Protein AF-A0A496L4L7-F1 (afdb_monomer)

Foldseek 3Di:
DVVVCVVVVVVDQEAEAFDDDDDPVVLVVQQDPVVLVCQLPPPHQYEYQYAAPPDDHSNCVSGPHYDPHPVVSVVVVVVVVVVVVVVVVVVVVVVVVVVVVVVVVVVVVVVVVVVVVVVVVVVVVVVVVVVVVVVVVVVVVVVVVVVVVVVVVVVVVVVVCVVVVVVVVVVVVVVVVVVVVVCVCPPPLVVLVVVDKWKADPNDTDDDPVPDDLQAWIWIQHNVGIDIDHRD

Sequence (232 aa):
AIDNIFANIDKYDVVVIIRGGGATTDISAFDNYNIASHIAQFPLPVICGIGHLRDKTILDIVSNISVKTPTAAAEFIIDCLIRQETRIDNIADSVKNSISMILEKEKGAIGDMIRKLSYIRQEYTVNERINIAKQHQRLMESVWKILNKADISLSYIAEKINTEAHGKIEKHRNQIYLIEKTVALLSPESVLKRGYTIVKQDNKFIKSVAAIDKNKSFTIVFGDGDIEVNSD

Structure (mmCIF, N/CA/C/O backbone):
data_AF-A0A496L4L7-F1
#
_entry.id   AF-A0A496L4L7-F1
#
loop_
_atom_site.group_PDB
_atom_site.id
_atom_site.type_symbol
_atom_site.label_atom_id
_atom_site.label_alt_id
_atom_site.label_comp_id
_atom_site.label_asym_id
_atom_site.label_entity_id
_atom_site.label_seq_id
_atom_site.pdbx_PDB_ins_code
_atom_site.Cartn_x
_atom_site.Cartn_y
_atom_site.Cartn_z
_atom_site.occupancy
_atom_site.B_iso_or_equiv
_atom_site.auth_seq_id
_atom_site.auth_comp_id
_atom_site.auth_asym_id
_atom_site.auth_atom_id
_atom_site.pdbx_PDB_model_num
ATOM 1 N N . ALA A 1 1 ? 30.296 -1.578 -58.402 1.00 77.94 1 ALA A N 1
ATOM 2 C CA . ALA A 1 1 ? 30.419 -1.870 -56.952 1.00 77.94 1 ALA A CA 1
ATOM 3 C C . ALA A 1 1 ? 29.303 -1.188 -56.168 1.00 77.94 1 ALA A C 1
ATOM 5 O O . ALA A 1 1 ? 28.519 -1.893 -55.550 1.00 77.94 1 ALA A O 1
ATOM 6 N N . ILE A 1 2 ? 29.173 0.141 -56.256 1.00 82.06 2 ILE A N 1
ATOM 7 C CA . ILE A 1 2 ? 28.066 0.896 -55.640 1.00 82.06 2 ILE A CA 1
ATOM 8 C C . ILE A 1 2 ? 26.692 0.418 -56.145 1.00 82.06 2 ILE A C 1
ATOM 10 O O . ILE A 1 2 ? 25.798 0.214 -55.333 1.00 82.06 2 ILE A O 1
ATOM 14 N N . ASP A 1 3 ? 26.553 0.099 -57.436 1.00 86.50 3 ASP A N 1
ATOM 15 C CA . ASP A 1 3 ? 25.293 -0.438 -57.986 1.00 86.50 3 ASP A CA 1
ATOM 16 C C . ASP A 1 3 ? 24.866 -1.769 -57.341 1.00 86.50 3 ASP A C 1
ATOM 18 O O . ASP A 1 3 ? 23.679 -2.029 -57.162 1.00 86.50 3 ASP A O 1
ATOM 22 N N . ASN A 1 4 ? 25.827 -2.601 -56.920 1.00 89.19 4 ASN A N 1
ATOM 23 C CA . ASN A 1 4 ? 25.530 -3.863 -56.233 1.00 89.19 4 ASN A CA 1
ATOM 24 C C . ASN A 1 4 ? 25.046 -3.629 -54.797 1.00 89.19 4 ASN A C 1
ATOM 26 O O . ASN A 1 4 ? 24.197 -4.380 -54.315 1.00 89.19 4 ASN A O 1
ATOM 30 N N . ILE A 1 5 ? 25.591 -2.605 -54.128 1.00 90.19 5 ILE A N 1
ATOM 31 C CA . ILE A 1 5 ? 25.132 -2.163 -52.805 1.00 90.19 5 ILE A CA 1
ATOM 32 C C . ILE A 1 5 ? 23.715 -1.606 -52.935 1.00 90.19 5 ILE A C 1
ATOM 34 O O . ILE A 1 5 ? 22.843 -1.991 -52.167 1.00 90.19 5 ILE A O 1
ATOM 38 N N . PHE A 1 6 ? 23.463 -0.779 -53.954 1.00 89.69 6 PHE A N 1
ATOM 39 C CA . PHE A 1 6 ? 22.136 -0.234 -54.232 1.00 89.69 6 PHE A CA 1
ATOM 40 C C . PHE A 1 6 ? 21.098 -1.337 -54.476 1.00 89.69 6 PHE A C 1
ATOM 42 O O . PHE A 1 6 ? 20.013 -1.307 -53.904 1.00 89.69 6 PHE A O 1
ATOM 49 N N . ALA A 1 7 ? 21.453 -2.364 -55.253 1.00 92.31 7 ALA A N 1
ATOM 50 C CA . ALA A 1 7 ? 20.588 -3.517 -55.499 1.00 92.31 7 ALA A CA 1
ATOM 51 C C . ALA A 1 7 ? 20.313 -4.377 -54.245 1.00 92.31 7 ALA A C 1
ATOM 53 O O . ALA A 1 7 ? 19.402 -5.199 -54.259 1.00 92.31 7 ALA A O 1
ATOM 54 N N . ASN A 1 8 ? 21.099 -4.223 -53.174 1.00 93.31 8 ASN A N 1
ATOM 55 C CA . ASN A 1 8 ? 20.981 -4.981 -51.926 1.00 93.31 8 ASN A CA 1
ATOM 56 C C . ASN A 1 8 ? 20.926 -4.049 -50.707 1.00 93.31 8 ASN A C 1
ATOM 58 O O . ASN A 1 8 ? 21.551 -4.337 -49.686 1.00 93.31 8 ASN A O 1
ATOM 62 N N . ILE A 1 9 ? 20.214 -2.929 -50.823 1.00 92.06 9 ILE A N 1
ATOM 63 C CA . ILE A 1 9 ? 20.270 -1.851 -49.834 1.00 92.06 9 ILE A CA 1
ATOM 64 C C . ILE A 1 9 ? 19.949 -2.309 -48.405 1.00 92.06 9 ILE A C 1
ATOM 66 O O . ILE A 1 9 ? 20.651 -1.926 -47.479 1.00 92.06 9 ILE A O 1
ATOM 70 N N . ASP A 1 10 ? 18.985 -3.217 -48.236 1.00 93.81 10 ASP A N 1
ATOM 71 C CA . ASP A 1 10 ? 18.538 -3.706 -46.924 1.00 93.81 10 ASP A CA 1
ATOM 72 C C . ASP A 1 10 ? 19.603 -4.515 -46.159 1.00 93.81 10 ASP A C 1
ATOM 74 O O . ASP A 1 10 ? 19.401 -4.879 -45.003 1.00 93.81 10 ASP A O 1
ATOM 78 N N . LYS A 1 11 ? 20.733 -4.843 -46.800 1.00 95.38 11 LYS A N 1
ATOM 79 C CA . LYS A 1 11 ? 21.851 -5.571 -46.177 1.00 95.38 11 LYS A CA 1
ATOM 80 C C . LYS A 1 11 ? 22.936 -4.652 -45.616 1.00 95.38 11 LYS A C 1
ATOM 82 O O . LYS A 1 11 ? 23.899 -5.164 -45.046 1.00 95.38 11 LYS A O 1
ATOM 87 N N . TYR A 1 12 ? 22.833 -3.342 -45.826 1.00 93.94 12 TYR A N 1
ATOM 88 C CA . TYR A 1 12 ? 23.886 -2.390 -45.492 1.00 93.94 12 TYR A CA 1
ATOM 89 C C . TYR A 1 12 ? 23.311 -1.160 -44.790 1.00 93.94 12 TYR A C 1
ATOM 91 O O . TYR A 1 12 ? 22.335 -0.581 -45.249 1.00 93.94 12 TYR A O 1
ATOM 99 N N . ASP A 1 13 ? 23.977 -0.710 -43.728 1.00 91.94 13 ASP A N 1
ATOM 100 C CA . ASP A 1 13 ? 23.572 0.492 -42.986 1.00 91.94 13 ASP A CA 1
ATOM 101 C C . ASP A 1 13 ? 24.316 1.756 -43.443 1.00 91.94 13 ASP A C 1
ATOM 103 O O . ASP A 1 13 ? 23.845 2.878 -43.265 1.00 91.94 13 ASP A O 1
ATOM 107 N N . VAL A 1 14 ? 25.512 1.588 -44.014 1.00 93.69 14 VAL A N 1
ATOM 108 C CA . VAL A 1 14 ? 26.420 2.679 -44.384 1.00 93.69 14 VAL A CA 1
ATOM 109 C C . VAL A 1 14 ? 27.357 2.230 -45.501 1.00 93.69 14 VAL A C 1
ATOM 111 O O . VAL A 1 14 ? 27.768 1.069 -45.559 1.00 93.69 14 VAL A O 1
ATOM 114 N N . VAL A 1 15 ? 27.732 3.154 -46.384 1.00 94.25 15 VAL A N 1
ATOM 115 C CA . VAL A 1 15 ? 28.757 2.927 -47.410 1.00 94.25 15 VAL A CA 1
ATOM 116 C C . VAL A 1 15 ? 30.010 3.695 -47.033 1.00 94.25 15 VAL A C 1
ATOM 118 O O . VAL A 1 15 ? 29.948 4.893 -46.781 1.00 94.25 15 VAL A O 1
ATOM 121 N N . VAL A 1 16 ? 31.164 3.029 -47.026 1.00 93.25 16 VAL A N 1
ATOM 122 C CA . VAL A 1 16 ? 32.446 3.683 -46.743 1.00 93.25 16 VAL A CA 1
ATOM 123 C C . VAL A 1 16 ? 33.319 3.636 -47.988 1.00 93.25 16 VAL A C 1
ATOM 125 O O . VAL A 1 16 ? 33.640 2.562 -48.495 1.00 93.25 16 VAL A O 1
ATOM 128 N N . ILE A 1 17 ? 33.711 4.806 -48.480 1.00 90.19 17 ILE A N 1
ATOM 129 C CA . ILE A 1 17 ? 34.639 4.949 -49.596 1.00 90.19 17 ILE A CA 1
ATOM 130 C C . ILE A 1 17 ? 35.969 5.383 -49.009 1.00 90.19 17 ILE A C 1
ATOM 132 O O . ILE A 1 17 ? 36.098 6.478 -48.470 1.00 90.19 17 ILE A O 1
ATOM 136 N N . ILE A 1 18 ? 36.957 4.504 -49.087 1.00 89.38 18 ILE A N 1
ATOM 137 C CA . ILE A 1 18 ? 38.279 4.731 -48.512 1.00 89.38 18 ILE A CA 1
ATOM 138 C C . ILE A 1 18 ? 39.350 4.589 -49.572 1.00 89.38 18 ILE A C 1
ATOM 140 O O . ILE A 1 18 ? 39.203 3.853 -50.549 1.00 89.38 18 ILE A O 1
ATOM 144 N N . ARG A 1 19 ? 40.466 5.264 -49.327 1.00 83.81 19 ARG A N 1
ATOM 145 C CA . ARG A 1 19 ? 41.665 5.144 -50.139 1.00 83.81 19 ARG A CA 1
ATOM 146 C C . ARG A 1 19 ? 42.881 5.003 -49.229 1.00 83.81 19 ARG A C 1
ATOM 148 O O . ARG A 1 19 ? 43.015 5.732 -48.252 1.00 83.81 19 ARG A O 1
ATOM 155 N N . GLY A 1 20 ? 43.756 4.048 -49.539 1.00 73.38 20 GLY A N 1
ATOM 156 C CA . GLY A 1 20 ? 45.052 3.908 -48.867 1.00 73.38 20 GLY A CA 1
ATOM 157 C C . GLY A 1 20 ? 46.049 5.005 -49.267 1.00 73.38 20 GLY A C 1
ATOM 158 O O . GLY A 1 20 ? 45.735 5.898 -50.053 1.00 73.38 20 GLY A O 1
ATOM 159 N N . GLY A 1 21 ? 47.281 4.929 -48.754 1.00 67.69 21 GLY A N 1
ATOM 160 C CA . GLY A 1 21 ? 48.367 5.823 -49.171 1.00 67.69 21 GLY A CA 1
ATOM 161 C C . GLY A 1 21 ? 48.831 5.504 -50.596 1.00 67.69 21 GLY A C 1
ATOM 162 O O . GLY A 1 21 ? 49.610 4.577 -50.787 1.00 67.69 21 GLY A O 1
ATOM 163 N N . GLY A 1 22 ? 48.334 6.248 -51.586 1.00 65.88 22 GLY A N 1
ATOM 164 C CA . GLY A 1 22 ? 48.693 6.119 -53.005 1.00 65.88 22 GLY A CA 1
ATOM 165 C C . GLY A 1 22 ? 49.130 7.451 -53.627 1.00 65.88 22 GLY A C 1
ATOM 166 O O . GLY A 1 22 ? 49.039 8.507 -52.998 1.00 65.88 22 GLY A O 1
ATOM 167 N N . ALA A 1 23 ? 49.576 7.422 -54.885 1.00 63.12 23 ALA A N 1
ATOM 168 C CA . ALA A 1 23 ? 50.049 8.601 -55.618 1.00 63.12 23 ALA A CA 1
ATOM 169 C C . ALA A 1 23 ? 48.923 9.623 -55.854 1.00 63.12 23 ALA A C 1
ATOM 171 O O . ALA A 1 23 ? 47.778 9.245 -56.064 1.00 63.12 23 ALA A O 1
ATOM 172 N N . THR A 1 24 ? 49.198 10.929 -55.863 1.00 61.84 24 THR A N 1
ATOM 173 C CA . THR A 1 24 ? 48.172 11.980 -56.077 1.00 61.84 24 THR A CA 1
ATOM 174 C C . THR A 1 24 ? 47.320 11.778 -57.341 1.00 61.84 24 THR A C 1
ATOM 176 O O . THR A 1 24 ? 46.182 12.233 -57.392 1.00 61.84 24 THR A O 1
ATOM 179 N N . THR A 1 25 ? 47.812 11.019 -58.323 1.00 60.91 25 THR A N 1
ATOM 180 C CA . THR A 1 25 ? 47.081 10.606 -59.528 1.00 60.91 25 THR A CA 1
ATOM 181 C C . THR A 1 25 ? 45.796 9.828 -59.246 1.00 60.91 25 THR A C 1
ATOM 183 O O . THR A 1 25 ? 44.830 10.000 -59.989 1.00 60.91 25 THR A O 1
ATOM 186 N N . ASP A 1 26 ? 45.719 9.043 -58.165 1.00 66.94 26 ASP A N 1
ATOM 187 C CA . ASP A 1 26 ? 44.507 8.260 -57.871 1.00 66.94 26 ASP A CA 1
ATOM 188 C C . ASP A 1 26 ? 43.386 9.115 -57.255 1.00 66.94 26 ASP A C 1
ATOM 190 O O . ASP A 1 26 ? 42.263 8.641 -57.125 1.00 66.94 26 ASP A O 1
ATOM 194 N N . ILE A 1 27 ? 43.664 10.374 -56.886 1.00 71.31 27 ILE A N 1
ATOM 195 C CA . ILE A 1 27 ? 42.656 11.320 -56.372 1.00 71.31 27 ILE A CA 1
ATOM 196 C C . ILE A 1 27 ? 41.709 11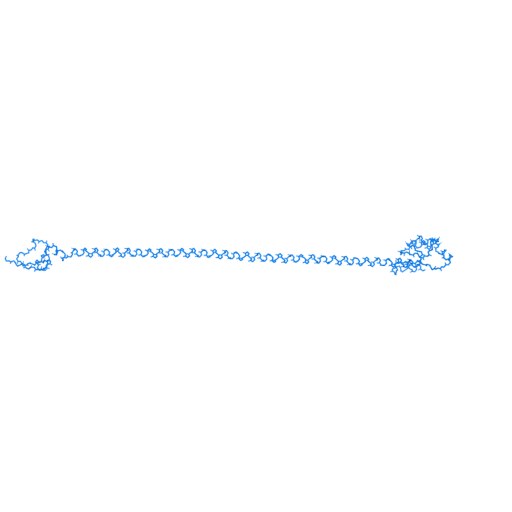.758 -57.495 1.00 71.31 27 ILE A C 1
ATOM 198 O O . ILE A 1 27 ? 40.507 11.874 -57.279 1.00 71.31 27 ILE A O 1
ATOM 202 N N . SER A 1 28 ? 42.232 11.909 -58.717 1.00 73.12 28 SER A N 1
ATOM 203 C CA . SER A 1 28 ? 41.463 12.361 -59.887 1.00 73.12 28 SER A CA 1
ATOM 204 C C . SER A 1 28 ? 40.286 11.444 -60.247 1.00 73.12 28 SER A C 1
ATOM 206 O O . SER A 1 28 ? 39.271 11.911 -60.758 1.00 73.12 28 SER A O 1
ATOM 208 N N . ALA A 1 29 ? 40.376 10.149 -59.921 1.00 75.81 29 ALA A N 1
ATOM 209 C CA . ALA A 1 29 ? 39.290 9.191 -60.120 1.00 75.81 29 ALA A CA 1
ATOM 210 C C . ALA A 1 29 ? 38.055 9.495 -59.248 1.00 75.81 29 ALA A C 1
ATOM 212 O O . ALA A 1 29 ? 36.952 9.048 -59.567 1.00 75.81 29 ALA A O 1
ATOM 213 N N . PHE A 1 30 ? 38.233 10.267 -58.172 1.00 79.94 30 PHE A N 1
ATOM 214 C CA . PHE A 1 30 ? 37.178 10.667 -57.246 1.00 79.94 30 PHE A CA 1
ATOM 215 C C . PHE A 1 30 ? 36.583 12.055 -57.561 1.00 79.94 30 PHE A C 1
ATOM 217 O O . PHE A 1 30 ? 35.571 12.428 -56.972 1.00 79.94 30 PHE A O 1
ATOM 224 N N . ASP A 1 31 ? 37.129 12.776 -58.548 1.00 83.50 31 ASP A N 1
ATOM 225 C CA . ASP A 1 31 ? 36.607 14.053 -59.066 1.00 83.50 31 ASP A CA 1
ATOM 226 C C . ASP A 1 31 ? 35.798 13.853 -60.358 1.00 83.50 31 ASP A C 1
ATOM 228 O O . ASP A 1 31 ? 36.042 14.467 -61.398 1.00 83.50 31 ASP A O 1
ATOM 232 N N . ASN A 1 32 ? 34.803 12.964 -60.306 1.00 86.50 32 ASN A N 1
ATOM 233 C CA . ASN A 1 32 ? 33.918 12.681 -61.434 1.00 86.50 32 ASN A CA 1
ATOM 234 C C . ASN A 1 32 ? 32.472 13.082 -61.118 1.00 86.50 32 ASN A C 1
ATOM 236 O O . ASN A 1 32 ? 31.888 12.605 -60.144 1.00 86.50 32 ASN A O 1
ATOM 240 N N . TYR A 1 33 ? 31.872 13.898 -61.991 1.00 88.50 33 TYR A N 1
ATOM 241 C CA . TYR A 1 33 ? 30.488 14.360 -61.851 1.00 88.50 33 TYR A CA 1
ATOM 242 C C . TYR A 1 33 ? 29.484 13.214 -61.694 1.00 88.50 33 TYR A C 1
ATOM 244 O O . TYR A 1 33 ? 28.614 13.278 -60.830 1.00 88.50 33 TYR A O 1
ATOM 252 N N . ASN A 1 34 ? 29.606 12.152 -62.494 1.00 88.38 34 ASN A N 1
ATOM 253 C CA . ASN A 1 34 ? 28.655 11.046 -62.453 1.00 88.38 34 ASN A CA 1
ATOM 254 C C . ASN A 1 34 ? 28.727 10.332 -61.104 1.00 88.38 34 ASN A C 1
ATOM 256 O O . ASN A 1 34 ? 27.695 10.116 -60.479 1.00 88.38 34 ASN A O 1
ATOM 260 N N . ILE A 1 35 ? 29.933 10.026 -60.620 1.00 87.12 35 ILE A N 1
ATOM 261 C CA . ILE A 1 35 ? 30.131 9.349 -59.331 1.00 87.12 35 ILE A CA 1
ATOM 262 C C . ILE A 1 35 ? 29.620 10.230 -58.181 1.00 87.12 35 ILE A C 1
ATOM 264 O O . ILE A 1 35 ? 28.891 9.750 -57.315 1.00 87.12 35 ILE A O 1
ATOM 268 N N . ALA A 1 36 ? 29.925 11.529 -58.211 1.00 89.50 36 ALA A N 1
ATOM 269 C CA . ALA A 1 36 ? 29.446 12.481 -57.215 1.00 89.50 36 ALA A CA 1
ATOM 270 C C . ALA A 1 36 ? 27.916 12.628 -57.217 1.00 89.50 36 ALA A C 1
ATOM 272 O O . ALA A 1 36 ? 27.301 12.616 -56.156 1.00 89.50 36 ALA A O 1
ATOM 273 N N . SER A 1 37 ? 27.291 12.715 -58.395 1.00 91.12 37 SER A N 1
ATOM 274 C CA . SER A 1 37 ? 25.832 12.806 -58.535 1.00 91.12 37 SER A CA 1
ATOM 275 C C . SER A 1 37 ? 25.127 11.563 -57.981 1.00 91.12 37 SER A C 1
ATOM 277 O O . SER A 1 37 ? 24.127 11.690 -57.275 1.00 91.12 37 SER A O 1
ATOM 279 N N . HIS A 1 38 ? 25.685 10.372 -58.231 1.00 89.38 38 HIS A N 1
ATOM 280 C CA . HIS A 1 38 ? 25.153 9.118 -57.691 1.00 89.38 38 HIS A CA 1
ATOM 281 C C . HIS A 1 38 ? 25.308 9.036 -56.170 1.00 89.38 38 HIS A C 1
ATOM 283 O O . HIS A 1 38 ? 24.389 8.588 -55.493 1.00 89.38 38 HIS A O 1
ATOM 289 N N . ILE A 1 39 ? 26.441 9.485 -55.622 1.00 91.50 39 ILE A N 1
ATOM 290 C CA . ILE A 1 39 ? 26.688 9.465 -54.173 1.00 91.50 39 ILE A CA 1
ATOM 291 C C . ILE A 1 39 ? 25.842 10.500 -53.431 1.00 91.50 39 ILE A C 1
ATOM 293 O O . ILE A 1 39 ? 25.296 10.183 -52.380 1.00 91.50 39 ILE A O 1
ATOM 297 N N . ALA A 1 40 ? 25.654 11.690 -54.002 1.00 91.12 40 ALA A N 1
ATOM 298 C CA . ALA A 1 40 ? 24.797 12.729 -53.431 1.00 91.12 40 ALA A CA 1
ATOM 299 C C . ALA A 1 40 ? 23.328 12.288 -53.293 1.00 91.12 40 ALA A C 1
ATOM 301 O O . ALA A 1 40 ? 22.612 12.773 -52.422 1.00 91.12 40 ALA A O 1
ATOM 302 N N . GLN A 1 41 ? 22.874 11.391 -54.172 1.00 91.62 41 GLN A N 1
ATOM 303 C CA . GLN A 1 41 ? 21.511 10.851 -54.185 1.00 91.62 41 GLN A CA 1
ATOM 304 C C . GLN A 1 41 ? 21.433 9.450 -53.570 1.00 91.62 41 GLN A C 1
ATOM 306 O O . GLN A 1 41 ? 20.386 8.803 -53.639 1.00 91.62 41 GLN A O 1
ATOM 311 N N . PHE A 1 42 ? 22.534 8.952 -53.000 1.00 92.94 42 PHE A N 1
ATOM 312 C CA . PHE A 1 42 ? 22.570 7.595 -52.494 1.00 92.94 42 PHE A CA 1
ATOM 313 C C . PHE A 1 42 ? 21.703 7.481 -51.228 1.00 92.94 42 PHE A C 1
ATOM 315 O O . PHE A 1 42 ? 21.811 8.315 -50.331 1.00 92.94 42 PHE A O 1
ATOM 322 N N . PRO A 1 43 ? 20.834 6.463 -51.133 1.00 92.94 43 PRO A N 1
ATOM 323 C CA . PRO A 1 43 ? 19.881 6.336 -50.027 1.00 92.94 43 PRO A CA 1
ATOM 324 C C . PRO A 1 43 ? 20.521 5.951 -48.683 1.00 92.94 43 PRO A C 1
ATOM 326 O O . PRO A 1 43 ? 19.922 6.191 -47.637 1.00 92.94 43 PRO A O 1
ATOM 329 N N . LEU A 1 44 ? 21.721 5.361 -48.699 1.00 94.00 44 LEU A N 1
ATOM 330 C CA . LEU A 1 44 ? 22.495 5.072 -47.489 1.00 94.00 44 LEU A CA 1
ATOM 331 C C . LEU A 1 44 ? 23.511 6.184 -47.215 1.00 94.00 44 LEU A C 1
ATOM 333 O O . LEU A 1 44 ? 24.076 6.725 -48.168 1.00 94.00 44 LEU A O 1
ATOM 337 N N . PRO A 1 45 ? 23.817 6.477 -45.937 1.00 93.81 45 PRO A N 1
ATOM 338 C CA . PRO A 1 45 ? 24.857 7.433 -45.603 1.00 93.81 45 PRO A CA 1
ATOM 339 C C . PRO A 1 45 ? 26.202 6.986 -46.183 1.00 93.81 45 PRO A C 1
ATOM 341 O O . PRO A 1 45 ? 26.629 5.845 -45.990 1.00 93.81 45 PRO A O 1
ATOM 344 N N . VAL A 1 46 ? 26.880 7.896 -46.884 1.00 94.19 46 VAL A N 1
ATOM 345 C CA . VAL A 1 46 ? 28.205 7.640 -47.462 1.00 94.19 46 VAL A CA 1
ATOM 346 C C . VAL A 1 46 ? 29.280 8.352 -46.643 1.00 94.19 46 VAL A C 1
ATOM 348 O O . VAL A 1 46 ? 29.225 9.570 -46.466 1.00 94.19 46 VAL A O 1
ATOM 351 N N . ILE A 1 47 ? 30.270 7.599 -46.161 1.00 93.94 47 ILE A N 1
ATOM 352 C CA . ILE A 1 47 ? 31.440 8.103 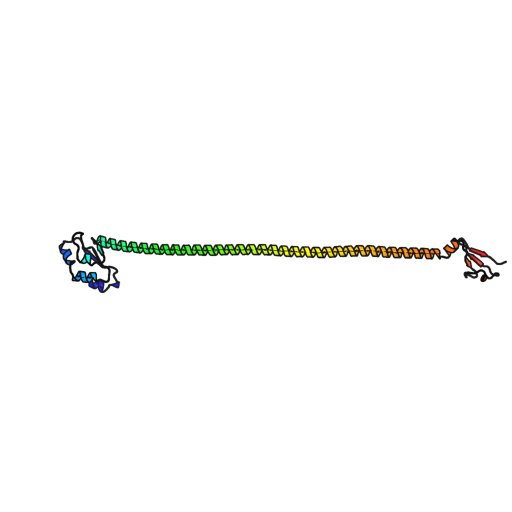-45.435 1.00 93.94 47 ILE A CA 1
ATOM 353 C C . ILE A 1 47 ? 32.657 8.056 -46.358 1.00 93.94 47 ILE A C 1
ATOM 355 O O . ILE A 1 47 ? 33.036 6.992 -46.845 1.00 93.94 47 ILE A O 1
ATOM 359 N N . CYS A 1 48 ? 33.291 9.201 -46.582 1.00 91.56 48 CYS A N 1
ATOM 360 C CA . CYS A 1 48 ? 34.482 9.332 -47.408 1.00 91.56 48 CYS A CA 1
ATOM 361 C C . CYS A 1 48 ? 35.734 9.458 -46.529 1.00 91.56 48 CYS A C 1
ATOM 363 O O . CYS A 1 48 ? 35.855 10.395 -45.748 1.00 91.56 48 CYS A O 1
ATOM 365 N N . GLY A 1 49 ? 36.667 8.516 -46.660 1.00 88.75 49 GLY A N 1
ATOM 366 C CA . GLY A 1 49 ? 37.972 8.489 -45.994 1.00 88.75 49 GLY A CA 1
ATOM 367 C C . GLY A 1 49 ? 39.126 8.508 -46.997 1.00 88.75 49 GLY A C 1
ATOM 368 O O . GLY A 1 49 ? 40.025 7.671 -46.906 1.00 88.75 49 GLY A O 1
ATOM 369 N N . ILE A 1 50 ? 39.046 9.379 -48.009 1.00 82.88 50 ILE A N 1
ATOM 370 C CA . ILE A 1 50 ? 39.948 9.402 -49.177 1.00 82.88 50 ILE A CA 1
ATOM 371 C C . ILE A 1 50 ? 40.996 10.526 -49.088 1.00 82.88 50 ILE A C 1
ATOM 373 O O . ILE A 1 50 ? 42.132 10.341 -49.531 1.00 82.88 50 ILE A O 1
ATOM 377 N N . GLY A 1 51 ? 40.614 11.697 -48.567 1.00 67.56 51 GLY A N 1
ATOM 378 C CA . GLY A 1 51 ? 41.344 12.952 -48.772 1.00 67.56 51 GLY A CA 1
ATOM 379 C C . GLY A 1 51 ? 42.436 13.275 -47.746 1.00 67.56 51 GLY A C 1
ATOM 380 O O . GLY A 1 51 ? 42.328 12.982 -46.560 1.00 67.56 51 GLY A O 1
ATOM 381 N N . HIS A 1 52 ? 43.484 13.975 -48.186 1.00 67.75 52 HIS A N 1
ATOM 382 C CA . HIS A 1 52 ? 44.417 14.692 -47.307 1.00 67.75 52 HIS A CA 1
ATOM 383 C C . HIS A 1 52 ? 43.998 16.163 -47.192 1.00 67.75 52 HIS A C 1
ATOM 385 O O . HIS A 1 52 ? 43.387 16.712 -48.099 1.00 67.75 52 HIS A O 1
ATOM 391 N N . LEU A 1 53 ? 44.365 16.835 -46.093 1.00 57.53 53 LEU A N 1
ATOM 392 C CA . LEU A 1 53 ? 43.971 18.221 -45.755 1.00 57.53 53 LEU A CA 1
ATOM 393 C C . LEU A 1 53 ? 44.134 19.272 -46.875 1.00 57.53 53 LEU A C 1
ATOM 395 O O . LEU A 1 53 ? 43.549 20.347 -46.760 1.00 57.53 53 LEU A O 1
ATOM 399 N N . ARG A 1 54 ? 44.952 19.000 -47.898 1.00 62.69 54 ARG A N 1
ATOM 400 C CA . ARG A 1 54 ? 45.269 19.926 -48.993 1.00 62.69 54 ARG A CA 1
ATOM 401 C C . ARG A 1 54 ? 44.486 19.663 -50.287 1.00 62.69 54 ARG A C 1
ATOM 403 O O . ARG A 1 54 ? 44.290 20.614 -51.031 1.00 62.69 54 ARG A O 1
ATOM 410 N N . ASP A 1 55 ? 43.966 18.451 -50.489 1.00 69.25 55 ASP A N 1
ATOM 411 C CA . ASP A 1 55 ? 43.337 18.018 -51.745 1.00 69.25 55 ASP A CA 1
ATOM 412 C C . ASP A 1 55 ? 41.910 17.514 -51.461 1.00 69.25 55 ASP A C 1
ATOM 414 O O . ASP A 1 55 ? 41.683 16.317 -51.280 1.00 69.25 55 ASP A O 1
ATOM 418 N N . LYS A 1 56 ? 40.947 18.442 -51.345 1.00 75.81 56 LYS A N 1
ATOM 419 C CA . LYS A 1 56 ? 39.520 18.097 -51.214 1.00 75.81 56 LYS A CA 1
ATOM 420 C C . LYS A 1 56 ? 38.958 17.680 -52.569 1.00 75.81 56 LYS A C 1
ATOM 422 O O . LYS A 1 56 ? 39.049 18.455 -53.517 1.00 75.81 56 LYS A O 1
ATOM 427 N N . THR A 1 57 ? 38.312 16.520 -52.614 1.00 84.94 57 THR A N 1
ATOM 428 C CA . THR A 1 57 ? 37.616 16.032 -53.813 1.00 84.94 57 THR A CA 1
ATOM 429 C C . THR A 1 57 ? 36.145 16.429 -53.817 1.00 84.94 57 THR A C 1
ATOM 431 O O . THR A 1 57 ? 35.566 16.750 -52.776 1.00 84.94 57 THR A O 1
ATOM 434 N N . ILE A 1 58 ? 35.498 16.350 -54.980 1.00 87.19 58 ILE A N 1
ATOM 435 C CA . ILE A 1 58 ? 34.042 16.496 -55.103 1.00 87.19 58 ILE A CA 1
ATOM 436 C C . ILE A 1 58 ? 33.339 15.459 -54.212 1.00 87.19 58 ILE A C 1
ATOM 438 O O . ILE A 1 58 ? 32.324 15.776 -53.595 1.00 87.19 58 ILE A O 1
ATOM 442 N N . LEU A 1 59 ? 33.904 14.256 -54.058 1.00 87.31 59 LEU A N 1
ATOM 443 C CA . LEU A 1 59 ? 33.365 13.222 -53.172 1.00 87.31 59 LEU A CA 1
ATOM 444 C C . LEU A 1 59 ? 33.406 13.564 -51.686 1.00 87.31 59 LEU A C 1
ATOM 446 O O . LEU A 1 59 ? 32.458 13.255 -50.962 1.00 87.31 59 LEU A O 1
ATOM 450 N N . ASP A 1 60 ? 34.440 14.264 -51.232 1.00 88.12 60 ASP A N 1
ATOM 451 C CA . ASP A 1 60 ? 34.483 14.786 -49.863 1.00 88.12 60 ASP A CA 1
ATOM 452 C C . ASP A 1 60 ? 33.396 15.838 -49.607 1.00 88.12 60 ASP A C 1
ATOM 454 O O . ASP A 1 60 ? 32.995 16.045 -48.465 1.00 88.12 60 ASP A O 1
ATOM 458 N N . ILE A 1 61 ? 32.921 16.506 -50.662 1.00 88.06 61 ILE A N 1
ATOM 459 C CA . ILE A 1 61 ? 31.889 17.543 -50.575 1.00 88.06 61 ILE A CA 1
ATOM 460 C C . ILE A 1 61 ? 30.486 16.933 -50.604 1.00 88.06 61 ILE A C 1
ATOM 462 O O . ILE A 1 61 ? 29.609 17.407 -49.887 1.00 88.06 61 ILE A O 1
ATOM 466 N N . VAL A 1 62 ? 30.259 15.912 -51.438 1.00 91.38 62 VAL A N 1
ATOM 467 C CA . VAL A 1 62 ? 28.921 15.320 -51.612 1.00 91.38 62 VAL A CA 1
ATOM 468 C C . VAL A 1 62 ? 28.609 14.172 -50.651 1.00 91.38 62 VAL A C 1
ATOM 470 O O . VAL A 1 62 ? 27.450 13.784 -50.536 1.00 91.38 62 VAL A O 1
ATOM 473 N N . SER A 1 63 ? 29.614 13.604 -49.981 1.00 91.38 63 SER A N 1
ATOM 474 C CA . SER A 1 63 ? 29.408 12.549 -48.981 1.00 91.38 63 SER A CA 1
ATOM 475 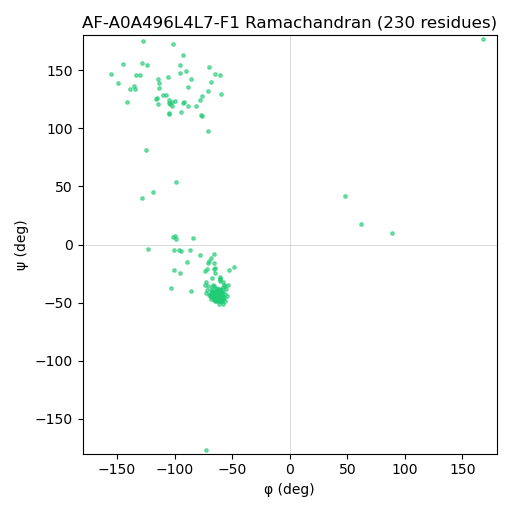C C . SER A 1 63 ? 28.745 13.092 -47.711 1.00 91.38 63 SER A C 1
ATOM 477 O O . SER A 1 63 ? 28.909 14.257 -47.354 1.00 91.38 63 SER A O 1
ATOM 479 N N . ASN A 1 64 ? 28.009 12.237 -46.989 1.00 94.00 64 ASN A N 1
ATOM 480 C CA . ASN A 1 64 ? 27.404 12.622 -45.710 1.00 94.00 64 ASN A CA 1
ATOM 481 C C . ASN A 1 64 ? 28.465 13.031 -44.689 1.00 94.00 64 ASN A C 1
ATOM 483 O O . ASN A 1 64 ? 28.238 13.934 -43.884 1.00 94.00 64 ASN A O 1
ATOM 487 N N . ILE A 1 65 ? 29.591 12.315 -44.683 1.00 92.25 65 ILE A N 1
ATOM 488 C CA . ILE A 1 65 ? 30.676 12.507 -43.726 1.00 92.25 65 ILE A CA 1
ATOM 489 C C . ILE A 1 65 ? 31.997 12.340 -44.462 1.00 92.25 65 ILE A C 1
ATOM 491 O O . ILE A 1 65 ? 32.266 11.279 -45.016 1.00 92.25 65 ILE A O 1
ATOM 495 N N . SER A 1 66 ? 32.846 13.362 -44.411 1.00 91.62 66 SER A N 1
ATOM 496 C CA . SER A 1 66 ? 34.217 13.289 -44.913 1.00 91.62 66 SER A CA 1
ATOM 497 C C . SER A 1 66 ? 35.203 13.326 -43.749 1.00 91.62 66 SER A C 1
ATOM 499 O O . SER A 1 66 ? 35.146 14.195 -42.874 1.00 91.62 66 SER A O 1
ATOM 501 N N . VAL A 1 67 ? 36.112 12.357 -43.741 1.00 90.12 67 VAL A N 1
ATOM 502 C CA . VAL A 1 67 ? 37.202 12.203 -42.781 1.00 90.12 67 VAL A CA 1
ATOM 503 C C . VAL A 1 67 ? 38.525 12.043 -43.523 1.00 90.12 67 VAL A C 1
ATOM 505 O O . VAL A 1 67 ? 38.588 11.621 -44.673 1.00 90.12 67 VAL A O 1
ATOM 508 N N . LYS A 1 68 ? 39.624 12.387 -42.850 1.00 86.50 68 LYS A N 1
ATOM 509 C CA . LYS A 1 68 ? 40.948 12.486 -43.491 1.00 86.50 68 LYS A CA 1
ATOM 510 C C . LYS A 1 68 ? 41.586 11.136 -43.818 1.00 86.50 68 LYS A C 1
ATOM 512 O O . LYS A 1 68 ? 42.525 11.068 -44.600 1.00 86.50 68 LYS A O 1
ATOM 517 N N . THR A 1 69 ? 41.183 10.071 -43.136 1.00 86.62 69 THR A N 1
ATOM 518 C CA . THR A 1 69 ? 41.851 8.774 -43.257 1.00 86.62 69 THR A CA 1
ATOM 519 C C . THR A 1 69 ? 40.848 7.633 -43.161 1.00 86.62 69 THR A C 1
ATOM 521 O O . THR A 1 69 ? 39.814 7.776 -42.502 1.00 86.62 69 THR A O 1
ATOM 524 N N . PRO A 1 70 ? 41.174 6.461 -43.733 1.00 90.12 70 PRO A N 1
ATOM 525 C CA . PRO A 1 70 ? 40.382 5.253 -43.523 1.00 90.12 70 PRO A CA 1
ATOM 526 C C . PRO A 1 70 ? 40.239 4.894 -42.037 1.00 90.12 70 PRO A C 1
ATOM 528 O O . PRO A 1 70 ? 39.176 4.460 -41.604 1.00 90.12 70 PRO A O 1
ATOM 531 N N . THR A 1 71 ? 41.286 5.127 -41.235 1.00 90.50 71 THR A N 1
ATOM 532 C CA . THR A 1 71 ? 41.250 4.904 -39.782 1.00 90.50 71 THR A CA 1
ATOM 533 C C . THR A 1 71 ? 40.266 5.830 -39.077 1.00 90.50 71 THR A C 1
ATOM 535 O O . THR A 1 71 ? 39.517 5.358 -38.231 1.00 90.50 71 THR A O 1
ATOM 538 N N . ALA A 1 72 ? 40.189 7.103 -39.471 1.00 90.81 72 ALA A N 1
ATOM 539 C CA . ALA A 1 72 ? 39.214 8.040 -38.918 1.00 90.81 72 ALA A CA 1
ATOM 540 C C . ALA A 1 72 ? 37.771 7.675 -39.310 1.00 90.81 72 ALA A C 1
ATOM 542 O O . ALA A 1 72 ? 36.845 7.944 -38.553 1.00 90.81 72 ALA A O 1
ATOM 543 N N . ALA A 1 73 ? 37.564 7.036 -40.469 1.00 91.62 73 ALA A N 1
ATOM 544 C CA . ALA A 1 73 ? 36.245 6.531 -40.861 1.00 91.62 73 ALA A CA 1
ATOM 545 C C . ALA A 1 73 ? 35.815 5.362 -39.969 1.00 91.62 73 ALA A C 1
ATOM 547 O O . ALA A 1 73 ? 34.681 5.335 -39.495 1.00 91.62 73 ALA A O 1
ATOM 548 N N . ALA A 1 74 ? 36.732 4.427 -39.703 1.00 93.12 74 ALA A N 1
ATOM 549 C CA . ALA A 1 74 ? 36.492 3.331 -38.770 1.00 93.12 74 ALA A CA 1
ATOM 550 C C . ALA A 1 74 ? 36.234 3.841 -37.342 1.00 93.12 74 ALA A C 1
ATOM 552 O O . ALA A 1 74 ? 35.259 3.427 -36.723 1.00 93.12 74 ALA A O 1
ATOM 553 N N . GLU A 1 75 ? 37.054 4.773 -36.850 1.00 95.06 75 GLU A N 1
ATOM 554 C CA . GLU A 1 75 ? 36.891 5.395 -35.528 1.00 95.06 75 GLU A CA 1
ATOM 555 C C . GLU A 1 75 ? 35.534 6.097 -35.402 1.00 95.06 75 GLU A C 1
ATOM 557 O O . GLU A 1 75 ? 34.807 5.862 -34.443 1.00 95.06 75 GLU A O 1
ATOM 562 N N . PHE A 1 76 ? 35.115 6.847 -36.426 1.00 94.06 76 PHE A N 1
ATOM 563 C CA . PHE A 1 76 ? 33.801 7.488 -36.443 1.00 94.06 76 PHE A CA 1
ATOM 564 C C . PHE A 1 76 ? 32.638 6.485 -36.333 1.00 94.06 76 PHE A C 1
ATOM 566 O O . PHE A 1 76 ? 31.648 6.748 -35.641 1.00 94.06 76 PHE A O 1
ATOM 573 N N . ILE A 1 77 ? 32.734 5.342 -37.020 1.00 94.62 77 ILE A N 1
ATOM 574 C CA . ILE A 1 77 ? 31.713 4.287 -36.955 1.00 94.62 77 ILE A CA 1
ATOM 575 C C . ILE A 1 77 ? 31.700 3.651 -35.561 1.00 94.62 77 ILE A C 1
ATOM 577 O O . ILE A 1 77 ? 30.626 3.483 -34.983 1.00 94.62 77 ILE A O 1
ATOM 581 N N . ILE A 1 78 ? 32.874 3.350 -35.000 1.00 95.81 78 ILE A N 1
ATOM 582 C CA . ILE A 1 78 ? 33.013 2.800 -33.645 1.00 95.81 78 ILE A CA 1
ATOM 583 C C . ILE A 1 78 ? 32.401 3.759 -32.618 1.00 95.81 78 ILE A C 1
ATOM 585 O O . ILE A 1 78 ? 31.572 3.344 -31.811 1.00 95.81 78 ILE A O 1
ATOM 589 N N . ASP A 1 79 ? 32.706 5.053 -32.707 1.00 95.56 79 ASP A N 1
ATOM 590 C CA . ASP A 1 79 ? 32.141 6.079 -31.829 1.00 95.56 79 ASP A CA 1
ATOM 591 C C . ASP A 1 79 ? 30.617 6.168 -31.942 1.00 95.56 79 ASP A C 1
ATOM 593 O O . ASP A 1 79 ? 29.918 6.367 -30.946 1.00 95.56 79 ASP A O 1
ATOM 597 N N . CYS A 1 80 ? 30.070 6.030 -33.154 1.00 93.88 80 CYS A N 1
ATOM 598 C CA . CYS A 1 80 ? 28.624 5.969 -33.346 1.00 93.88 80 CYS A CA 1
ATOM 599 C C . CYS A 1 80 ? 28.008 4.779 -32.609 1.00 93.88 80 CYS A C 1
ATOM 601 O O . CYS A 1 80 ? 27.003 4.964 -31.922 1.00 93.88 80 CYS A O 1
ATOM 603 N N . LEU A 1 81 ? 28.611 3.594 -32.720 1.00 94.50 81 LEU A N 1
ATOM 604 C CA . LEU A 1 81 ? 28.124 2.387 -32.055 1.00 94.50 81 LEU A CA 1
ATOM 605 C C . LEU A 1 81 ? 28.202 2.516 -30.531 1.00 94.50 81 LEU A C 1
ATOM 607 O O . LEU A 1 81 ? 27.192 2.304 -29.866 1.00 94.50 81 LEU A O 1
ATOM 611 N N . ILE A 1 82 ? 29.333 2.980 -29.992 1.00 96.38 82 ILE A N 1
ATOM 612 C CA . ILE A 1 82 ? 29.518 3.189 -28.546 1.00 96.38 82 ILE A CA 1
ATOM 613 C C . ILE A 1 82 ? 28.490 4.186 -28.000 1.00 96.38 82 ILE A C 1
ATOM 615 O O . ILE A 1 82 ? 27.898 3.964 -26.942 1.00 96.38 82 ILE A O 1
ATOM 619 N N . ARG A 1 83 ? 28.222 5.286 -28.722 1.00 95.81 83 ARG A N 1
ATOM 620 C CA . ARG A 1 83 ? 27.189 6.255 -28.318 1.00 95.81 83 ARG A CA 1
ATOM 621 C C . ARG A 1 83 ? 25.796 5.633 -28.272 1.00 95.81 83 ARG A C 1
ATOM 623 O O . ARG A 1 83 ? 25.017 5.985 -27.387 1.00 95.81 83 ARG A O 1
ATOM 630 N N . GLN A 1 84 ? 25.469 4.753 -29.218 1.00 95.31 84 GLN A N 1
ATOM 631 C CA . GLN A 1 84 ? 24.169 4.081 -29.226 1.00 95.31 84 GLN A CA 1
ATOM 632 C C . GLN A 1 84 ? 24.062 3.031 -28.123 1.00 95.31 84 GLN A C 1
ATOM 634 O O . GLN A 1 84 ? 23.048 3.000 -27.434 1.00 95.31 84 GLN A O 1
ATOM 639 N N . GLU A 1 85 ? 25.110 2.243 -27.896 1.00 96.38 85 GLU A N 1
ATOM 640 C CA . GLU A 1 85 ? 25.183 1.282 -26.790 1.00 96.38 85 GLU A CA 1
ATOM 641 C C . GLU A 1 85 ? 24.997 1.987 -25.441 1.00 96.38 85 GLU A C 1
ATOM 643 O O . GLU A 1 85 ? 24.057 1.693 -24.706 1.00 96.38 85 GLU A O 1
ATOM 648 N N . THR A 1 86 ? 25.766 3.052 -25.199 1.00 96.81 86 THR A N 1
ATOM 649 C CA . THR A 1 86 ? 25.648 3.873 -23.984 1.00 96.81 86 THR A CA 1
ATOM 650 C C . THR A 1 86 ? 24.238 4.453 -23.821 1.00 96.81 86 THR A C 1
ATOM 652 O O . THR A 1 86 ? 23.719 4.585 -22.712 1.00 96.81 86 THR A O 1
ATOM 655 N N . ARG A 1 87 ? 23.580 4.837 -24.922 1.00 97.12 87 ARG A N 1
ATOM 656 C CA . ARG A 1 87 ? 22.202 5.341 -24.884 1.00 97.12 87 ARG A CA 1
ATOM 657 C C . ARG A 1 87 ? 21.212 4.245 -24.492 1.00 97.12 87 ARG A C 1
ATOM 659 O O . ARG A 1 87 ? 20.295 4.533 -23.725 1.00 97.12 87 ARG A O 1
ATOM 666 N N . ILE A 1 88 ? 21.381 3.032 -25.013 1.00 97.25 88 ILE A N 1
ATOM 667 C CA . ILE A 1 88 ? 20.550 1.876 -24.662 1.00 97.25 88 ILE A CA 1
ATOM 668 C C . ILE A 1 88 ? 20.709 1.556 -23.173 1.00 97.25 88 ILE A C 1
ATOM 670 O O . ILE A 1 88 ? 19.697 1.452 -22.481 1.00 97.25 88 ILE A O 1
ATOM 674 N N . ASP A 1 89 ? 21.942 1.510 -22.668 1.00 97.44 89 ASP A N 1
ATOM 675 C CA . ASP A 1 89 ? 22.222 1.238 -21.253 1.00 97.44 89 ASP A CA 1
ATOM 676 C C . ASP A 1 89 ? 21.595 2.289 -20.334 1.00 97.44 89 ASP A C 1
ATOM 678 O O . ASP A 1 89 ? 20.877 1.956 -19.392 1.00 97.44 89 ASP A O 1
ATOM 682 N N . ASN A 1 90 ? 21.751 3.574 -20.665 1.00 97.44 90 ASN A N 1
ATOM 683 C CA . ASN A 1 90 ? 21.141 4.661 -19.898 1.00 97.44 90 ASN A CA 1
ATOM 684 C C . ASN A 1 90 ? 19.606 4.569 -19.860 1.00 97.44 90 ASN A C 1
ATOM 686 O O . ASN A 1 90 ? 18.985 4.858 -18.834 1.00 97.44 90 ASN A O 1
ATOM 690 N N . ILE A 1 91 ? 18.974 4.181 -20.973 1.00 97.31 91 ILE A N 1
ATOM 691 C CA . ILE A 1 91 ? 17.521 3.974 -21.021 1.00 97.31 91 ILE A CA 1
ATOM 692 C C . ILE A 1 91 ? 17.137 2.762 -20.165 1.00 97.31 91 ILE A C 1
ATOM 694 O O . ILE A 1 91 ? 16.178 2.850 -19.397 1.00 97.31 91 ILE A O 1
ATOM 698 N N . ALA A 1 92 ? 17.881 1.658 -20.252 1.00 97.31 92 ALA A N 1
ATOM 699 C CA . ALA A 1 92 ? 17.636 0.462 -19.453 1.00 97.31 92 ALA A CA 1
ATOM 700 C C . ALA A 1 92 ? 17.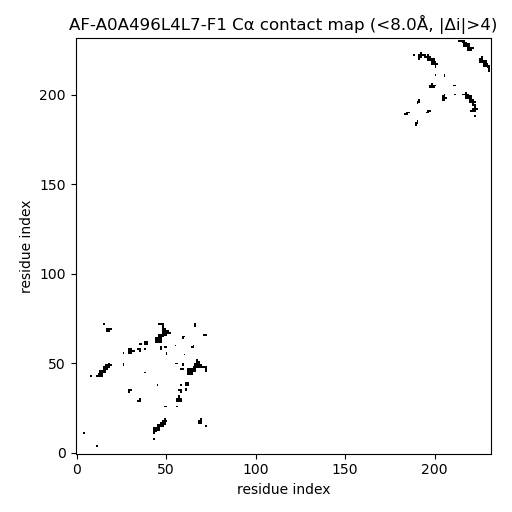737 0.754 -17.946 1.00 97.31 92 ALA A C 1
ATOM 702 O O . ALA A 1 92 ? 16.838 0.390 -17.182 1.00 97.31 92 ALA A O 1
ATOM 703 N N . ASP A 1 93 ? 18.765 1.492 -17.525 1.00 97.62 93 ASP A N 1
ATOM 704 C CA . ASP A 1 93 ? 18.934 1.926 -16.138 1.00 97.62 93 ASP A CA 1
ATOM 705 C C . ASP A 1 93 ? 17.821 2.881 -15.694 1.00 97.62 93 ASP A C 1
ATOM 707 O O . ASP A 1 93 ? 17.279 2.745 -14.595 1.00 97.62 93 ASP A O 1
ATOM 711 N N . SER A 1 94 ? 17.408 3.814 -16.555 1.00 97.56 94 SER A N 1
ATOM 712 C CA . SER A 1 94 ? 16.286 4.716 -16.273 1.00 97.56 94 SER A CA 1
ATOM 713 C C . SER A 1 94 ? 14.975 3.955 -16.047 1.00 97.56 94 SER A C 1
ATOM 715 O O . SER A 1 94 ? 14.250 4.228 -15.082 1.00 97.56 94 SER A O 1
ATOM 717 N N . VAL A 1 95 ? 14.689 2.954 -16.884 1.00 97.62 95 VAL A N 1
ATOM 718 C CA . VAL A 1 95 ? 13.521 2.076 -16.733 1.00 97.62 95 VAL A CA 1
ATOM 719 C C . VAL A 1 95 ? 13.614 1.286 -15.430 1.00 97.62 95 VAL A C 1
ATOM 721 O O . VAL A 1 95 ? 12.659 1.277 -14.651 1.00 97.62 95 VAL A O 1
ATOM 724 N N . LYS A 1 96 ? 14.769 0.678 -15.141 1.00 97.62 96 LYS A N 1
ATOM 725 C CA . LYS A 1 96 ? 15.002 -0.083 -13.906 1.00 97.62 96 LYS A CA 1
ATOM 726 C C . LYS A 1 96 ? 14.782 0.775 -12.657 1.00 97.62 96 LYS A C 1
ATOM 728 O O . LYS A 1 96 ? 14.086 0.350 -11.730 1.00 97.62 96 LYS A O 1
ATOM 733 N N . ASN A 1 97 ? 15.322 1.990 -12.642 1.00 97.31 97 ASN A N 1
ATOM 734 C CA . ASN A 1 97 ? 15.180 2.922 -11.525 1.00 97.31 97 ASN A CA 1
ATOM 735 C C . ASN A 1 97 ? 13.725 3.370 -11.348 1.00 97.31 97 ASN A C 1
ATOM 737 O O . ASN A 1 97 ? 13.223 3.401 -10.225 1.00 97.31 97 ASN A O 1
ATOM 741 N N . SER A 1 98 ? 13.018 3.630 -12.450 1.00 97.31 98 SER A N 1
ATOM 742 C CA . SER A 1 98 ? 11.598 3.997 -12.425 1.00 97.31 98 SER A CA 1
ATOM 743 C C . SER A 1 98 ? 10.726 2.870 -11.866 1.00 97.31 98 SER A C 1
ATOM 745 O O . SER A 1 98 ? 9.886 3.111 -11.000 1.00 97.31 98 SER A O 1
ATOM 747 N N . ILE A 1 99 ? 10.959 1.627 -12.299 1.00 97.06 99 ILE A N 1
ATOM 748 C CA . ILE A 1 99 ? 10.258 0.444 -11.776 1.00 97.06 99 ILE A CA 1
ATOM 749 C C . ILE A 1 99 ? 10.523 0.287 -10.278 1.00 97.06 99 ILE A C 1
ATOM 751 O O . ILE A 1 99 ? 9.590 0.074 -9.506 1.00 97.06 99 ILE A O 1
ATOM 755 N N . SER A 1 100 ? 11.780 0.436 -9.860 1.00 97.44 100 SER A N 1
ATOM 756 C CA . SER A 1 100 ? 12.172 0.293 -8.454 1.00 97.44 100 SER A CA 1
ATOM 757 C C . SER A 1 100 ? 11.475 1.342 -7.586 1.00 97.44 100 SER A C 1
ATOM 759 O O . SER A 1 100 ? 10.872 1.000 -6.574 1.00 97.44 100 SER A O 1
ATOM 761 N N . MET A 1 101 ? 11.434 2.597 -8.044 1.00 97.31 101 MET A N 1
ATOM 762 C CA . MET A 1 101 ? 10.740 3.687 -7.358 1.00 97.31 101 MET A CA 1
ATOM 763 C C . MET A 1 101 ? 9.228 3.444 -7.226 1.00 97.31 101 MET A C 1
ATOM 765 O O . MET A 1 101 ? 8.651 3.709 -6.169 1.00 97.31 101 MET A O 1
ATOM 769 N N . ILE A 1 102 ? 8.578 2.923 -8.274 1.00 97.38 102 ILE A N 1
ATOM 770 C CA . ILE A 1 102 ? 7.152 2.565 -8.230 1.00 97.38 102 ILE A CA 1
ATOM 771 C C . ILE A 1 102 ? 6.920 1.443 -7.212 1.00 97.38 102 ILE A C 1
ATOM 773 O O . ILE A 1 102 ? 6.031 1.558 -6.370 1.00 97.38 102 ILE A O 1
ATOM 777 N N . LEU A 1 103 ? 7.739 0.389 -7.239 1.00 96.94 103 LEU A N 1
ATOM 778 C CA . LEU A 1 103 ? 7.627 -0.730 -6.300 1.00 96.94 103 LEU A CA 1
ATOM 779 C C . LEU A 1 103 ? 7.822 -0.285 -4.846 1.00 96.94 103 LEU A C 1
ATOM 781 O O . LEU A 1 103 ? 7.060 -0.701 -3.973 1.00 96.94 103 LEU A O 1
ATOM 785 N N . GLU A 1 104 ? 8.803 0.580 -4.579 1.00 96.81 104 GLU A N 1
ATOM 786 C CA . GLU A 1 104 ? 9.059 1.137 -3.247 1.00 96.81 104 GLU A CA 1
ATOM 787 C C . GLU A 1 104 ? 7.844 1.921 -2.729 1.00 96.81 104 GLU A C 1
ATOM 789 O O . GLU A 1 104 ? 7.423 1.758 -1.580 1.00 96.81 104 GLU A O 1
ATOM 794 N N . LYS A 1 105 ? 7.242 2.739 -3.602 1.00 96.12 105 LYS A N 1
ATOM 795 C CA . LYS A 1 105 ? 6.059 3.545 -3.289 1.00 96.12 105 LYS A CA 1
ATOM 796 C C . LYS A 1 105 ? 4.846 2.672 -2.970 1.00 96.12 105 LYS A C 1
ATOM 798 O O . LYS A 1 105 ? 4.201 2.891 -1.946 1.00 96.12 105 LYS A O 1
ATOM 803 N N . GLU A 1 106 ? 4.554 1.678 -3.806 1.00 95.00 106 GLU A N 1
ATOM 804 C CA . GLU A 1 106 ? 3.421 0.769 -3.590 1.00 95.00 106 GLU A CA 1
ATOM 805 C C . GLU A 1 106 ? 3.613 -0.080 -2.326 1.00 95.00 106 GLU A C 1
ATOM 807 O O . GLU A 1 106 ? 2.697 -0.226 -1.513 1.00 95.00 106 GLU A O 1
ATOM 812 N N . LYS A 1 107 ? 4.837 -0.564 -2.078 1.00 95.62 107 LYS A N 1
ATOM 813 C CA . LYS A 1 107 ? 5.184 -1.262 -0.833 1.00 95.62 107 LYS A CA 1
ATOM 814 C C . LYS A 1 107 ? 4.974 -0.368 0.394 1.00 95.62 107 LYS A C 1
ATOM 816 O O . LYS A 1 107 ? 4.445 -0.831 1.407 1.00 95.62 107 LYS A O 1
ATOM 821 N N . GLY A 1 108 ? 5.354 0.908 0.301 1.00 95.62 108 GLY A N 1
ATOM 822 C CA . GLY A 1 108 ? 5.105 1.914 1.333 1.00 95.62 108 GLY A CA 1
ATOM 823 C C . GLY A 1 108 ? 3.613 2.109 1.610 1.00 95.62 108 GLY A C 1
ATOM 824 O O . GLY A 1 108 ? 3.192 2.018 2.765 1.00 95.62 108 GLY A O 1
ATOM 825 N N . ALA A 1 109 ? 2.808 2.275 0.556 1.00 95.44 109 ALA A N 1
ATOM 826 C CA . ALA A 1 109 ? 1.360 2.453 0.653 1.00 95.44 109 ALA A CA 1
ATOM 827 C C . ALA A 1 109 ? 0.663 1.251 1.312 1.00 95.44 109 ALA A C 1
ATOM 829 O O . ALA A 1 109 ? -0.170 1.429 2.205 1.00 95.44 109 ALA A O 1
ATOM 830 N N . ILE A 1 110 ? 1.048 0.023 0.944 1.00 95.00 110 ILE A N 1
ATOM 831 C CA . ILE A 1 110 ? 0.554 -1.203 1.592 1.00 95.00 110 ILE A CA 1
ATOM 832 C C . ILE A 1 110 ? 0.936 -1.214 3.078 1.00 95.00 110 ILE A C 1
ATOM 834 O O . ILE A 1 110 ? 0.094 -1.494 3.934 1.00 95.00 110 ILE A O 1
ATOM 838 N N . GLY A 1 111 ? 2.184 -0.863 3.406 1.00 95.44 111 GLY A N 1
ATOM 839 C CA . GLY A 1 111 ? 2.650 -0.765 4.790 1.00 95.44 111 GLY A CA 1
ATOM 840 C C . GLY A 1 111 ? 1.847 0.240 5.624 1.00 95.44 111 GLY A C 1
ATOM 841 O O . GLY A 1 111 ? 1.480 -0.055 6.763 1.00 95.44 111 GLY A O 1
ATOM 842 N N . ASP A 1 112 ? 1.518 1.402 5.055 1.00 94.25 112 ASP A N 1
ATOM 843 C CA . ASP A 1 112 ? 0.646 2.397 5.688 1.00 94.25 112 ASP A CA 1
ATOM 844 C C . ASP A 1 112 ? -0.775 1.875 5.903 1.00 94.25 112 ASP A C 1
ATOM 846 O O . ASP A 1 112 ? -1.376 2.109 6.955 1.00 94.25 112 ASP A O 1
ATOM 850 N N . MET A 1 113 ? -1.318 1.141 4.935 1.00 92.31 113 MET A N 1
ATOM 851 C CA . MET A 1 113 ? -2.661 0.573 5.026 1.00 92.31 113 MET A CA 1
ATOM 852 C C . MET A 1 113 ? -2.748 -0.496 6.125 1.00 92.31 113 MET A C 1
ATOM 854 O O . MET A 1 113 ? -3.690 -0.486 6.919 1.00 92.31 113 MET A O 1
ATOM 858 N N . ILE A 1 114 ? -1.724 -1.348 6.248 1.00 92.31 114 ILE A N 1
ATOM 859 C CA . ILE A 1 114 ? -1.597 -2.329 7.339 1.00 92.31 114 ILE A CA 1
ATOM 860 C C . ILE A 1 114 ? -1.523 -1.628 8.702 1.00 92.31 114 ILE A C 1
ATOM 862 O O . ILE A 1 114 ? -2.189 -2.051 9.654 1.00 92.31 114 ILE A O 1
ATOM 866 N N . ARG A 1 115 ? -0.757 -0.532 8.811 1.00 91.00 115 ARG A N 1
ATOM 867 C CA . ARG A 1 115 ? -0.686 0.273 10.043 1.00 91.00 115 ARG A CA 1
ATOM 868 C C . ARG A 1 115 ? -2.045 0.864 10.411 1.00 91.00 115 ARG A C 1
ATOM 870 O O . ARG A 1 115 ? -2.464 0.733 11.560 1.00 91.00 115 ARG A O 1
ATOM 877 N N . LYS A 1 116 ? -2.757 1.453 9.445 1.00 90.44 116 LYS A N 1
ATOM 878 C CA . LYS A 1 116 ? -4.109 1.999 9.654 1.00 90.44 116 LYS A CA 1
ATOM 879 C C . LYS A 1 116 ? -5.094 0.923 10.109 1.00 90.44 116 LYS A C 1
ATOM 881 O O . LYS A 1 116 ? -5.809 1.136 11.081 1.00 90.44 116 LYS A O 1
ATOM 886 N N . LEU A 1 117 ? -5.099 -0.244 9.466 1.00 89.19 117 LEU A N 1
ATOM 887 C CA . LEU A 1 117 ? -5.949 -1.371 9.868 1.00 89.19 117 LEU A CA 1
ATOM 888 C C . LEU A 1 117 ? -5.649 -1.841 11.295 1.00 89.19 117 LEU A C 1
ATOM 890 O O . LEU A 1 117 ? -6.570 -2.093 12.072 1.00 89.19 117 LEU A O 1
ATOM 894 N N . SER A 1 118 ? -4.369 -1.920 11.658 1.00 87.69 118 SER A N 1
ATOM 895 C CA . SER A 1 118 ? -3.947 -2.309 13.008 1.00 87.69 118 SER A CA 1
ATOM 896 C C . SER A 1 118 ? -4.406 -1.296 14.059 1.00 87.69 118 SER A C 1
ATOM 898 O O . SER A 1 118 ? -4.902 -1.692 15.114 1.00 87.69 118 SER A O 1
ATOM 900 N N . TYR A 1 119 ? -4.303 -0.001 13.742 1.00 85.75 119 TYR A N 1
ATOM 901 C CA . TYR A 1 119 ? -4.785 1.085 14.594 1.00 85.75 119 TYR A CA 1
ATOM 902 C C . TYR A 1 119 ? -6.300 1.006 14.811 1.00 85.75 119 TYR A C 1
ATOM 904 O O . TYR A 1 119 ? -6.750 0.947 15.953 1.00 85.75 119 TYR A O 1
ATOM 912 N N . ILE A 1 120 ? -7.074 0.894 13.724 1.00 80.81 120 ILE A N 1
ATOM 913 C CA . ILE A 1 120 ? -8.534 0.746 13.779 1.00 80.81 120 ILE A CA 1
ATOM 914 C C . ILE A 1 120 ? -8.905 -0.466 14.642 1.00 80.81 120 ILE A C 1
ATOM 916 O O . ILE A 1 120 ? -9.705 -0.351 15.566 1.00 80.81 120 ILE A O 1
ATOM 920 N N . ARG A 1 121 ? -8.278 -1.628 14.421 1.00 77.81 121 ARG A N 1
ATOM 921 C CA . ARG A 1 121 ? -8.551 -2.835 15.218 1.00 77.81 121 ARG A CA 1
ATOM 922 C C . ARG A 1 121 ? -8.351 -2.600 16.717 1.00 77.81 121 ARG A C 1
ATOM 924 O O . ARG A 1 121 ? -9.141 -3.081 17.535 1.00 77.81 121 ARG A O 1
ATOM 931 N N . GLN A 1 122 ? -7.285 -1.894 17.083 1.00 77.56 122 GLN A N 1
ATOM 932 C CA . GLN A 1 122 ? -6.968 -1.617 18.478 1.00 77.56 122 GLN A CA 1
ATOM 933 C C . GLN A 1 122 ? -7.975 -0.649 19.105 1.00 77.56 122 GLN A C 1
ATOM 935 O O . GLN A 1 122 ? -8.449 -0.905 20.211 1.00 77.56 122 GLN A O 1
ATOM 940 N N . GLU A 1 123 ? -8.365 0.396 18.378 1.00 76.75 123 GLU A N 1
ATOM 941 C CA . GLU A 1 123 ? -9.368 1.363 18.821 1.00 76.75 123 GLU A CA 1
ATOM 942 C C . GLU A 1 123 ? -10.742 0.707 19.037 1.00 76.75 123 GLU A C 1
ATOM 944 O O . GLU A 1 123 ? -11.347 0.869 20.099 1.00 76.75 123 GLU A O 1
ATOM 949 N N . TYR A 1 124 ? -11.199 -0.123 18.092 1.00 73.62 124 TYR A N 1
ATOM 950 C CA . TYR A 1 124 ? -12.467 -0.852 18.220 1.00 73.62 124 TYR A CA 1
ATOM 951 C C . TYR A 1 124 ? -12.469 -1.809 19.420 1.00 73.62 124 TYR A C 1
ATOM 953 O O . TYR A 1 124 ? -13.420 -1.816 20.199 1.00 73.62 124 TYR A O 1
ATOM 961 N N . THR A 1 125 ? -11.387 -2.568 19.629 1.00 74.31 125 THR A N 1
ATOM 962 C CA . THR A 1 125 ? -11.300 -3.530 20.745 1.00 74.31 125 THR A CA 1
ATOM 963 C C . THR A 1 125 ? -11.333 -2.829 22.105 1.00 74.31 125 THR A C 1
ATOM 965 O O . THR A 1 125 ? -11.960 -3.313 23.049 1.00 74.31 125 THR A O 1
ATOM 968 N N . VAL A 1 126 ? -10.653 -1.685 22.228 1.00 80.19 126 VAL A N 1
ATOM 969 C CA . VAL A 1 126 ? -10.642 -0.900 23.470 1.00 80.19 126 VAL A CA 1
ATOM 970 C C . VAL A 1 126 ? -12.016 -0.284 23.726 1.00 80.19 126 VAL A C 1
ATOM 972 O O . VAL A 1 126 ? -12.537 -0.403 24.836 1.00 80.19 126 VAL A O 1
ATOM 975 N N . ASN A 1 127 ? -12.638 0.306 22.705 1.00 81.38 127 ASN A N 1
ATOM 976 C CA . ASN A 1 127 ? -13.956 0.920 22.833 1.00 81.38 127 ASN A CA 1
ATOM 977 C C . ASN A 1 127 ? -15.045 -0.104 23.179 1.00 81.38 127 ASN A C 1
ATOM 979 O O . ASN A 1 127 ? -15.880 0.170 24.043 1.00 81.38 127 ASN A O 1
ATOM 983 N N . GLU A 1 128 ? -15.011 -1.303 22.590 1.00 80.25 128 GLU A N 1
ATOM 984 C CA . GLU A 1 128 ? -15.925 -2.380 22.980 1.00 80.25 128 GLU A CA 1
ATOM 985 C C . GLU A 1 128 ? -15.716 -2.821 24.429 1.00 80.25 128 GLU A C 1
ATOM 987 O O . GLU A 1 128 ? -16.689 -2.933 25.173 1.00 80.25 128 GLU A O 1
ATOM 992 N N . ARG A 1 129 ? -14.465 -2.995 24.881 1.00 82.31 129 ARG A N 1
ATOM 993 C CA . ARG A 1 129 ? -14.181 -3.334 26.287 1.00 82.31 129 ARG A CA 1
ATOM 994 C C . ARG A 1 129 ? -14.719 -2.277 27.248 1.00 82.31 129 ARG A C 1
ATOM 996 O O . ARG A 1 129 ? -15.317 -2.628 28.264 1.00 82.31 129 ARG A O 1
ATOM 1003 N N . ILE A 1 130 ? -14.550 -0.995 26.922 1.00 87.31 130 ILE A N 1
ATOM 1004 C CA . ILE A 1 130 ? -15.089 0.114 27.719 1.00 87.31 130 ILE A CA 1
ATOM 1005 C C . ILE A 1 130 ? -16.622 0.080 27.726 1.00 87.31 130 ILE A C 1
ATOM 1007 O O . ILE A 1 130 ? -17.233 0.273 28.777 1.00 87.31 130 ILE A O 1
ATOM 1011 N N . ASN A 1 131 ? -17.259 -0.179 26.583 1.00 90.94 131 ASN A N 1
ATOM 1012 C CA . ASN A 1 131 ? -18.716 -0.272 26.493 1.00 90.94 131 ASN A CA 1
ATOM 1013 C C . ASN A 1 131 ? -19.271 -1.448 27.304 1.00 90.94 131 ASN A C 1
ATOM 1015 O O . ASN A 1 131 ? -20.227 -1.258 28.056 1.00 90.94 131 ASN A O 1
ATOM 1019 N N . ILE A 1 132 ? -18.641 -2.623 27.221 1.00 92.56 132 ILE A N 1
ATOM 1020 C CA . ILE A 1 132 ? -19.000 -3.798 28.026 1.00 92.56 132 ILE A CA 1
ATOM 1021 C C . ILE A 1 132 ? -18.848 -3.483 29.518 1.00 92.56 132 ILE A C 1
ATOM 1023 O O . ILE A 1 132 ? -19.768 -3.737 30.292 1.00 92.56 132 ILE A O 1
ATOM 1027 N N . ALA A 1 133 ? -17.737 -2.863 29.929 1.00 92.88 133 ALA A N 1
ATOM 1028 C CA . ALA A 1 133 ? -17.522 -2.472 31.322 1.00 92.88 133 ALA A CA 1
ATOM 1029 C C . ALA A 1 133 ? -18.593 -1.484 31.821 1.00 92.88 133 ALA A C 1
ATOM 1031 O O . ALA A 1 133 ? -19.139 -1.661 32.909 1.00 92.88 133 ALA A O 1
ATOM 1032 N N . LYS A 1 134 ? -18.965 -0.487 31.006 1.00 92.50 134 LYS A N 1
ATOM 1033 C CA . LYS A 1 134 ? -20.043 0.465 31.329 1.00 92.50 134 LYS A CA 1
ATOM 1034 C C . LYS A 1 134 ? -21.403 -0.219 31.466 1.00 92.50 134 LYS A C 1
ATOM 1036 O O . LYS A 1 134 ? -22.164 0.112 32.373 1.00 92.50 134 LYS A O 1
ATOM 1041 N N . GLN A 1 135 ? -21.731 -1.151 30.572 1.00 93.12 135 GLN A N 1
ATOM 1042 C CA . GLN A 1 135 ? -22.981 -1.912 30.648 1.00 93.12 135 GLN A CA 1
ATOM 1043 C C . GLN A 1 135 ? -23.013 -2.803 31.892 1.00 93.12 135 GLN A C 1
ATOM 1045 O O . GLN A 1 135 ? -24.016 -2.818 32.604 1.00 93.12 135 GLN A O 1
ATOM 1050 N N . HIS A 1 136 ? -21.900 -3.474 32.198 1.00 92.69 136 HIS A N 1
ATOM 1051 C CA . HIS A 1 136 ? -21.748 -4.273 33.408 1.00 92.69 136 HIS A CA 1
ATOM 1052 C C . HIS A 1 136 ? -21.937 -3.427 34.673 1.00 92.69 136 HIS A C 1
ATOM 1054 O O . HIS A 1 136 ? -22.711 -3.799 35.552 1.00 92.69 136 HIS A O 1
ATOM 1060 N N . GLN A 1 137 ? -21.306 -2.253 34.740 1.00 94.25 137 GLN A N 1
ATOM 1061 C CA . GLN A 1 137 ? -21.459 -1.342 35.872 1.00 94.25 137 GLN A CA 1
ATOM 1062 C C . GLN A 1 137 ? -22.918 -0.894 36.055 1.00 94.25 137 GLN A C 1
ATOM 1064 O O . GLN A 1 137 ? -23.451 -0.979 37.158 1.00 94.25 137 GLN A O 1
ATOM 1069 N N . ARG A 1 138 ? -23.602 -0.485 34.976 1.00 93.75 138 ARG A N 1
ATOM 1070 C CA . ARG A 1 138 ? -25.025 -0.093 35.029 1.00 93.75 138 ARG A CA 1
ATOM 1071 C C . ARG A 1 138 ? -25.931 -1.228 35.503 1.00 93.75 138 ARG A C 1
ATOM 1073 O O . ARG A 1 138 ? -26.874 -0.987 36.260 1.00 93.75 138 ARG A O 1
ATOM 1080 N N . LEU A 1 139 ? -25.658 -2.455 35.057 1.00 94.94 139 LEU A N 1
ATOM 1081 C CA . LEU A 1 139 ? -26.372 -3.641 35.520 1.00 94.94 139 LEU A CA 1
ATOM 1082 C C . LEU A 1 139 ? -26.168 -3.834 37.026 1.00 94.94 139 LEU A C 1
ATOM 1084 O O . LEU A 1 139 ? -27.150 -3.972 37.750 1.00 94.94 139 LEU A O 1
ATOM 1088 N N . MET A 1 140 ? -24.924 -3.772 37.505 1.00 94.50 140 MET A N 1
ATOM 1089 C CA . MET A 1 140 ? -24.610 -3.942 38.927 1.00 94.50 140 MET A CA 1
ATOM 1090 C C . MET A 1 140 ? -25.249 -2.862 39.800 1.00 94.50 140 MET A C 1
ATOM 1092 O O . MET A 1 140 ? -25.855 -3.183 40.819 1.00 94.50 140 MET A O 1
ATOM 1096 N N . GLU A 1 141 ? -25.215 -1.599 39.375 1.00 94.50 141 GLU A N 1
ATOM 1097 C CA . GLU A 1 141 ? -25.907 -0.506 40.068 1.00 94.50 141 GLU A CA 1
ATOM 1098 C C . GLU A 1 141 ? -27.425 -0.735 40.136 1.00 94.50 141 GLU A C 1
ATOM 1100 O O . GLU A 1 141 ? -28.062 -0.446 41.151 1.00 94.50 141 GLU A O 1
ATOM 1105 N N . SER A 1 142 ? -28.020 -1.279 39.070 1.00 94.94 142 SER A N 1
ATOM 1106 C CA . SER A 1 142 ? -29.455 -1.584 39.024 1.00 94.94 142 SER A CA 1
ATOM 1107 C C . SER A 1 142 ? -29.816 -2.747 39.948 1.00 94.94 142 SER A C 1
ATOM 1109 O O . SER A 1 142 ? -30.787 -2.653 40.699 1.00 94.94 142 SER A O 1
ATOM 1111 N N . VAL A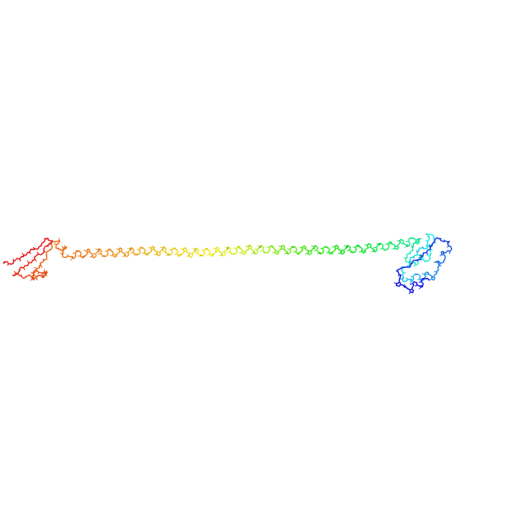 1 143 ? -29.010 -3.813 39.943 1.00 95.06 143 VAL A N 1
ATOM 1112 C CA . VAL A 1 143 ? -29.162 -4.962 40.848 1.00 95.06 143 VAL A CA 1
ATOM 1113 C C . VAL A 1 143 ? -29.056 -4.506 42.300 1.00 95.06 143 VAL A C 1
ATOM 1115 O O . VAL A 1 143 ? -29.922 -4.835 43.107 1.00 95.06 143 VAL A O 1
ATOM 1118 N N . TRP A 1 144 ? -28.055 -3.685 42.623 1.00 94.56 144 TRP A N 1
ATOM 1119 C CA . TRP A 1 144 ? -27.850 -3.185 43.980 1.00 94.56 144 TRP A CA 1
ATOM 1120 C C . TRP A 1 144 ? -29.024 -2.320 44.459 1.00 94.56 144 TRP A C 1
ATOM 1122 O O . TRP A 1 144 ? -29.502 -2.482 45.580 1.00 94.56 144 TRP A O 1
ATOM 1132 N N . LYS A 1 145 ? -29.573 -1.464 43.585 1.00 94.56 145 LYS A N 1
ATOM 1133 C CA . LYS A 1 145 ? -30.790 -0.687 43.882 1.00 94.56 145 LYS A CA 1
ATOM 1134 C C . LYS A 1 145 ? -32.004 -1.573 44.166 1.00 94.56 145 LYS A C 1
ATOM 1136 O O . LYS A 1 145 ? -32.755 -1.280 45.094 1.00 94.56 145 LYS A O 1
ATOM 1141 N N . ILE A 1 146 ? -32.212 -2.629 43.375 1.00 95.31 146 ILE A N 1
ATOM 1142 C CA . ILE A 1 146 ? -33.335 -3.561 43.567 1.00 95.31 146 ILE A CA 1
ATOM 1143 C C . ILE A 1 146 ? -33.177 -4.313 44.891 1.00 95.31 146 ILE A C 1
ATOM 1145 O O . ILE A 1 146 ? -34.128 -4.358 45.672 1.00 95.31 146 ILE A O 1
ATOM 1149 N N . LEU A 1 147 ? -31.984 -4.849 45.160 1.00 94.88 147 LEU A N 1
ATOM 1150 C CA . LEU A 1 147 ? -31.695 -5.596 46.384 1.00 94.88 147 LEU A CA 1
ATOM 1151 C C . LEU A 1 147 ? -31.865 -4.727 47.628 1.00 94.88 147 LEU A C 1
ATOM 1153 O O . LEU A 1 147 ? -32.586 -5.121 48.535 1.00 94.88 147 LEU A O 1
ATOM 1157 N N . ASN A 1 148 ? -31.313 -3.514 47.640 1.00 95.12 148 ASN A N 1
ATOM 1158 C CA . ASN A 1 148 ? -31.481 -2.613 48.780 1.00 95.12 148 ASN A CA 1
ATOM 1159 C C . ASN A 1 148 ? -32.935 -2.213 49.007 1.00 95.12 148 ASN A C 1
ATOM 1161 O O . ASN A 1 148 ? -33.381 -2.117 50.145 1.00 95.12 148 ASN A O 1
ATOM 1165 N N . LYS A 1 149 ? -33.702 -1.981 47.936 1.00 94.25 149 LYS A N 1
ATOM 1166 C CA . LYS A 1 149 ? -35.129 -1.678 48.077 1.00 94.25 149 LYS A CA 1
ATOM 1167 C C . LYS A 1 149 ? -35.886 -2.860 48.684 1.00 94.25 149 LYS A C 1
ATOM 1169 O O . LYS A 1 149 ? -36.761 -2.647 49.525 1.00 94.25 149 LYS A O 1
ATOM 1174 N N . ALA A 1 150 ? -35.566 -4.081 48.259 1.00 93.25 150 ALA A N 1
ATOM 1175 C CA . ALA A 1 150 ? -36.150 -5.295 48.816 1.00 93.25 150 ALA A CA 1
ATOM 1176 C C . ALA A 1 150 ? -35.765 -5.474 50.292 1.00 93.25 150 ALA A C 1
ATOM 1178 O O . ALA A 1 150 ? -36.643 -5.746 51.105 1.00 93.25 150 ALA A O 1
ATOM 1179 N N . ASP A 1 151 ? -34.501 -5.238 50.640 1.00 94.75 151 ASP A N 1
ATOM 1180 C CA . ASP A 1 151 ? -33.978 -5.363 52.003 1.00 94.75 151 ASP A CA 1
ATOM 1181 C C . ASP A 1 151 ? -34.626 -4.357 52.967 1.00 94.75 151 ASP A C 1
ATOM 1183 O O . ASP A 1 151 ? -35.173 -4.735 54.002 1.00 94.75 151 ASP A O 1
ATOM 1187 N N . ILE A 1 152 ? -34.707 -3.082 52.566 1.00 94.75 152 ILE A N 1
ATOM 1188 C CA . ILE A 1 152 ? -35.413 -2.040 53.329 1.00 94.75 152 ILE A CA 1
ATOM 1189 C C . ILE A 1 152 ? -36.892 -2.410 53.515 1.00 94.75 152 ILE A C 1
ATOM 1191 O O . ILE A 1 152 ? -37.440 -2.251 54.605 1.00 94.75 152 ILE A O 1
ATOM 1195 N N . SER A 1 153 ? -37.548 -2.923 52.468 1.00 94.94 153 SER A N 1
ATOM 1196 C CA . SER A 1 153 ? -38.961 -3.319 52.544 1.00 94.94 153 SER A CA 1
ATOM 1197 C C . SER A 1 153 ? -39.169 -4.512 53.480 1.00 94.94 153 SER A C 1
ATOM 1199 O O . SER A 1 153 ? -40.128 -4.524 54.250 1.00 94.94 153 SER A O 1
ATOM 1201 N N . LEU A 1 154 ? -38.271 -5.500 53.435 1.00 94.44 154 LEU A N 1
ATOM 1202 C CA . LEU A 1 154 ? -38.278 -6.664 54.321 1.00 94.44 154 LEU A CA 1
ATOM 1203 C C . LEU A 1 154 ? -38.087 -6.253 55.779 1.00 94.44 154 LEU A C 1
ATOM 1205 O O . LEU A 1 154 ? -38.872 -6.671 56.627 1.00 94.44 154 LEU A O 1
ATOM 1209 N N . SER A 1 155 ? -37.100 -5.399 56.051 1.00 95.06 155 SER A N 1
ATOM 1210 C CA . SER A 1 155 ? -36.841 -4.867 57.390 1.00 95.06 155 SER A CA 1
ATOM 1211 C C . SER A 1 155 ? -38.051 -4.101 57.932 1.00 95.06 155 SER A C 1
ATOM 1213 O O . SER A 1 155 ? -38.522 -4.379 59.034 1.00 95.06 155 SER A O 1
ATOM 1215 N N . TYR A 1 156 ? -38.652 -3.233 57.111 1.00 94.12 156 TYR A N 1
ATOM 1216 C CA . TYR A 1 156 ? -39.860 -2.495 57.481 1.00 94.12 156 TYR A CA 1
ATOM 1217 C C . TYR A 1 156 ? -41.044 -3.418 57.803 1.00 94.12 156 TYR A C 1
ATOM 1219 O O . TYR A 1 156 ? -41.749 -3.215 58.792 1.00 94.12 156 TYR A O 1
ATOM 1227 N N . ILE A 1 157 ? -41.280 -4.449 56.985 1.00 93.31 157 ILE A N 1
ATOM 1228 C CA . ILE A 1 157 ? -42.356 -5.418 57.233 1.00 93.31 157 ILE A CA 1
ATOM 1229 C C . ILE A 1 157 ? -42.077 -6.211 58.513 1.00 93.31 157 ILE A C 1
ATOM 1231 O O . ILE A 1 157 ? -42.996 -6.402 59.308 1.00 93.31 157 ILE A O 1
ATOM 1235 N N . ALA A 1 158 ? -40.834 -6.641 58.737 1.00 93.06 158 ALA A N 1
ATOM 1236 C CA . ALA A 1 158 ? -40.444 -7.364 59.943 1.00 93.06 158 ALA A CA 1
ATOM 1237 C C . ALA A 1 158 ? -40.664 -6.517 61.208 1.00 93.06 158 ALA A C 1
ATOM 1239 O O . ALA A 1 158 ? -41.288 -6.984 62.163 1.00 93.06 158 ALA A O 1
ATOM 1240 N N . GLU A 1 159 ? -40.235 -5.254 61.192 1.00 93.88 159 GLU A N 1
ATOM 1241 C CA . GLU A 1 159 ? -40.429 -4.313 62.299 1.00 93.88 159 GLU A CA 1
ATOM 1242 C C . GLU A 1 159 ? -41.917 -4.030 62.549 1.00 93.88 159 GLU A C 1
ATOM 1244 O O . GLU A 1 159 ? -42.390 -4.064 63.692 1.00 93.88 159 GLU A O 1
ATOM 1249 N N . LYS A 1 160 ? -42.690 -3.827 61.476 1.00 93.31 160 LYS A N 1
ATOM 1250 C CA . LYS A 1 160 ? -44.133 -3.591 61.560 1.00 93.31 160 LYS A CA 1
ATOM 1251 C C . LYS A 1 160 ? -44.874 -4.793 62.134 1.00 93.31 160 LYS A C 1
ATOM 1253 O O . LYS A 1 160 ? -45.720 -4.611 63.005 1.00 93.31 160 LYS A O 1
ATOM 1258 N N . ILE A 1 161 ? -44.560 -6.008 61.679 1.00 93.00 161 ILE A N 1
ATOM 1259 C CA . ILE A 1 161 ? -45.143 -7.240 62.229 1.00 93.00 161 ILE A CA 1
ATOM 1260 C C . ILE A 1 161 ? -44.830 -7.331 63.717 1.00 93.00 161 ILE A C 1
ATOM 1262 O O . ILE A 1 161 ? -45.739 -7.587 64.501 1.00 93.00 161 ILE A O 1
ATOM 1266 N N . ASN A 1 162 ? -43.580 -7.088 64.114 1.00 92.81 162 ASN A N 1
ATOM 1267 C CA . ASN A 1 162 ? -43.182 -7.193 65.511 1.00 92.81 162 ASN A CA 1
ATOM 1268 C C . ASN A 1 162 ? -43.945 -6.197 66.397 1.00 92.81 162 ASN A C 1
ATOM 1270 O O . ASN A 1 162 ? -44.491 -6.580 67.431 1.00 92.81 162 ASN A O 1
ATOM 1274 N N . THR A 1 163 ? -44.048 -4.945 65.952 1.00 92.25 163 THR A N 1
ATOM 1275 C CA . THR A 1 163 ? -44.715 -3.863 66.690 1.00 92.25 163 THR A CA 1
ATOM 1276 C C . THR A 1 163 ? -46.229 -4.075 66.778 1.00 92.25 163 THR A C 1
ATOM 1278 O O . THR A 1 163 ? -46.808 -3.987 67.860 1.00 92.25 163 THR A O 1
ATOM 1281 N N . GLU A 1 164 ? -46.880 -4.417 65.663 1.00 92.69 164 GLU A N 1
ATOM 1282 C CA . GLU A 1 164 ? -48.326 -4.675 65.616 1.00 92.69 164 GLU A CA 1
ATOM 1283 C C . GLU A 1 164 ? -48.707 -5.951 66.375 1.00 92.69 164 GLU A C 1
ATOM 1285 O O . GLU A 1 164 ? -49.723 -5.978 67.075 1.00 92.69 164 GLU A O 1
ATOM 1290 N N . ALA A 1 165 ? -47.897 -7.011 66.275 1.00 90.12 165 ALA A N 1
ATOM 1291 C CA . ALA A 1 165 ? -48.117 -8.246 67.019 1.00 90.12 165 ALA A CA 1
ATOM 1292 C C . ALA A 1 165 ? -47.978 -8.008 68.525 1.00 90.12 165 ALA A C 1
ATOM 1294 O O . ALA A 1 165 ? -48.887 -8.372 69.271 1.00 90.12 165 ALA A O 1
ATOM 1295 N N . HIS A 1 166 ? -46.907 -7.337 68.969 1.00 92.19 166 HIS A N 1
ATOM 1296 C CA . HIS A 1 166 ? -46.736 -6.975 70.378 1.00 92.19 166 HIS A CA 1
ATOM 1297 C C . HIS A 1 166 ? -47.889 -6.101 70.873 1.00 92.19 166 HIS A C 1
ATOM 1299 O O . HIS A 1 166 ? -48.491 -6.415 71.897 1.00 92.19 166 HIS A O 1
ATOM 1305 N N . GLY A 1 167 ? -48.262 -5.061 70.120 1.00 90.62 167 GLY A N 1
ATOM 1306 C CA . GLY A 1 167 ? -49.372 -4.178 70.477 1.00 90.62 167 GLY A CA 1
ATOM 1307 C C . GLY A 1 167 ? -50.709 -4.916 70.589 1.00 90.62 167 GLY A C 1
ATOM 1308 O O . GLY A 1 167 ? -51.453 -4.712 71.551 1.00 90.62 167 GLY A O 1
ATOM 1309 N N . LYS A 1 168 ? -51.015 -5.825 69.651 1.00 91.50 168 LYS A N 1
ATOM 1310 C CA . LYS A 1 168 ? -52.227 -6.654 69.726 1.00 91.50 168 LYS A CA 1
ATOM 1311 C C . LYS A 1 168 ? -52.188 -7.628 70.896 1.00 91.50 168 LYS A C 1
ATOM 1313 O O . LYS A 1 168 ? -53.208 -7.758 71.570 1.00 91.50 168 LYS A O 1
ATOM 1318 N N . ILE A 1 169 ? -51.066 -8.301 71.143 1.00 93.50 169 ILE A N 1
ATOM 1319 C CA . ILE A 1 169 ? -50.928 -9.253 72.254 1.00 93.50 169 ILE A CA 1
ATOM 1320 C C . ILE A 1 169 ? -51.102 -8.527 73.590 1.00 93.50 169 ILE A C 1
ATOM 1322 O O . ILE A 1 169 ? -51.928 -8.944 74.399 1.00 93.50 169 ILE A O 1
ATOM 1326 N N . GLU A 1 170 ? -50.413 -7.404 73.795 1.00 93.19 170 GLU A N 1
ATOM 1327 C CA . GLU A 1 170 ? -50.535 -6.601 75.016 1.00 93.19 170 GLU A CA 1
ATOM 1328 C C . GLU A 1 170 ? -51.951 -6.052 75.209 1.00 93.19 170 GLU A C 1
ATOM 1330 O O . GLU A 1 170 ? -52.497 -6.095 76.312 1.00 93.19 170 GLU A O 1
ATOM 1335 N N . LYS A 1 171 ? -52.616 -5.606 74.137 1.00 93.75 171 LYS A N 1
ATOM 1336 C CA . LYS A 1 171 ? -54.011 -5.156 74.222 1.00 93.75 171 LYS A CA 1
ATOM 1337 C C . LYS A 1 171 ? -54.950 -6.274 74.684 1.00 93.75 171 LYS A C 1
ATOM 1339 O O . LYS A 1 171 ? -55.762 -6.036 75.576 1.00 93.75 171 LYS A O 1
ATOM 1344 N N . HIS A 1 172 ? -54.837 -7.477 74.118 1.00 92.25 172 HIS A N 1
ATOM 1345 C CA . HIS A 1 172 ? -55.663 -8.615 74.538 1.00 92.25 172 HIS A CA 1
ATOM 1346 C C . HIS A 1 172 ? -55.314 -9.076 75.957 1.00 92.25 172 HIS A C 1
ATOM 1348 O O . HIS A 1 172 ? -56.213 -9.402 76.726 1.00 92.25 172 HIS A O 1
ATOM 1354 N N . ARG A 1 173 ? -54.035 -9.036 76.348 1.00 92.69 173 ARG A N 1
ATOM 1355 C CA . ARG A 1 173 ? -53.599 -9.352 77.714 1.00 92.69 173 ARG A CA 1
ATOM 1356 C C . ARG A 1 173 ? -54.215 -8.393 78.735 1.00 92.69 173 ARG A C 1
ATOM 1358 O O . ARG A 1 173 ? -54.765 -8.837 79.738 1.00 92.69 173 ARG A O 1
ATOM 1365 N N . ASN A 1 174 ? -54.208 -7.094 78.439 1.00 92.44 174 ASN A N 1
ATOM 1366 C CA . ASN A 1 174 ? -54.856 -6.081 79.271 1.00 92.44 174 ASN A CA 1
ATOM 1367 C C . ASN A 1 174 ? -56.381 -6.257 79.328 1.00 92.44 174 ASN A C 1
ATOM 1369 O O . ASN A 1 174 ? -56.978 -6.075 80.385 1.00 92.44 174 ASN A O 1
ATOM 1373 N N . GLN A 1 175 ? -57.022 -6.646 78.220 1.00 93.38 175 GLN A N 1
ATOM 1374 C CA . GLN A 1 175 ? -58.454 -6.964 78.208 1.00 93.38 175 GLN A CA 1
ATOM 1375 C C . GLN A 1 175 ? -58.784 -8.169 79.092 1.00 93.38 175 GLN A C 1
ATOM 1377 O O . GLN A 1 175 ? -59.725 -8.089 79.877 1.00 93.38 175 GLN A O 1
ATOM 1382 N N . ILE A 1 176 ? -58.003 -9.251 79.003 1.00 93.12 176 ILE A N 1
ATOM 1383 C CA . ILE A 1 176 ? -58.160 -10.430 79.866 1.00 93.12 176 ILE A CA 1
ATOM 1384 C C . ILE A 1 176 ? -58.011 -10.022 81.330 1.00 93.12 176 ILE A C 1
ATOM 1386 O O . ILE A 1 176 ? -58.900 -10.302 82.123 1.00 93.12 176 ILE A O 1
ATOM 1390 N N . TYR A 1 177 ? -56.962 -9.270 81.668 1.00 92.81 177 TYR A N 1
ATOM 1391 C CA . TYR A 1 177 ? -56.733 -8.789 83.031 1.00 92.81 177 TYR A CA 1
ATOM 1392 C C . TYR A 1 177 ? -57.891 -7.935 83.574 1.00 92.81 177 TYR A C 1
ATOM 1394 O O . TYR A 1 177 ? -58.287 -8.061 84.735 1.00 92.81 177 TYR A O 1
ATOM 1402 N N . LEU A 1 178 ? -58.458 -7.057 82.740 1.00 91.81 178 LEU A N 1
ATOM 1403 C CA . LEU A 1 178 ? -59.621 -6.251 83.114 1.00 91.81 178 LEU A CA 1
ATOM 1404 C C . LEU A 1 178 ? -60.852 -7.125 83.350 1.00 91.81 178 LEU A C 1
ATOM 1406 O O . LEU A 1 178 ? -61.518 -6.952 84.366 1.00 91.81 178 LEU A O 1
ATOM 1410 N N . ILE A 1 179 ? -61.127 -8.077 82.454 1.00 89.44 179 ILE A N 1
ATOM 1411 C CA . ILE A 1 179 ? -62.242 -9.020 82.602 1.00 89.44 179 ILE A CA 1
ATOM 1412 C C . ILE A 1 179 ? -62.060 -9.855 83.871 1.00 89.44 179 ILE A C 1
ATOM 1414 O O . ILE A 1 179 ? -63.002 -9.966 84.648 1.00 89.44 179 ILE A O 1
ATOM 1418 N N . GLU A 1 180 ? -60.859 -10.371 84.136 1.00 88.19 180 GLU A N 1
ATOM 1419 C CA . GLU A 1 180 ? -60.535 -11.096 85.369 1.00 88.19 180 GLU A CA 1
ATOM 1420 C C . GLU A 1 180 ? -60.813 -10.246 86.610 1.00 88.19 180 GLU A C 1
ATOM 1422 O O . GLU A 1 180 ? -61.472 -10.710 87.540 1.00 88.19 180 GLU A O 1
ATOM 1427 N N . LYS A 1 181 ? -60.394 -8.973 86.621 1.00 85.38 181 LYS A N 1
ATOM 1428 C CA . LYS A 1 181 ? -60.704 -8.054 87.724 1.00 85.38 181 LYS A CA 1
ATOM 1429 C C . LYS A 1 181 ? -62.192 -7.776 87.868 1.00 85.38 181 LYS A C 1
ATOM 1431 O O . LYS A 1 181 ? -62.682 -7.706 88.992 1.00 85.38 181 LYS A O 1
ATOM 1436 N N . THR A 1 182 ? -62.919 -7.601 86.770 1.00 85.19 182 THR A N 1
ATOM 1437 C CA . THR A 1 182 ? -64.369 -7.389 86.807 1.00 85.19 182 THR A CA 1
ATOM 1438 C C . THR A 1 182 ? -65.089 -8.630 87.325 1.00 85.19 182 THR A C 1
ATOM 1440 O O . THR A 1 182 ? -65.960 -8.503 88.181 1.00 85.19 182 THR A O 1
ATOM 1443 N N . VAL A 1 183 ? -64.691 -9.824 86.881 1.00 83.62 183 VAL A N 1
ATOM 1444 C CA . VAL A 1 183 ? -65.212 -11.103 87.386 1.00 83.62 183 VAL A CA 1
ATOM 1445 C C . VAL A 1 183 ? -64.901 -11.256 88.871 1.00 83.62 183 VAL A C 1
ATOM 1447 O O . VAL A 1 183 ? -65.795 -11.598 89.637 1.00 83.62 183 VAL A O 1
ATOM 1450 N N . ALA A 1 184 ? -63.681 -10.932 89.303 1.00 78.56 184 ALA A N 1
ATOM 1451 C CA . ALA A 1 184 ? -63.320 -10.943 90.715 1.00 78.56 184 ALA A CA 1
ATOM 1452 C C . ALA A 1 184 ? -64.167 -9.948 91.522 1.00 78.56 184 ALA A C 1
ATOM 1454 O O . ALA A 1 184 ? -64.649 -10.293 92.589 1.00 78.56 184 ALA A O 1
ATOM 1455 N N . LEU A 1 185 ? -64.414 -8.734 91.025 1.00 76.06 185 LEU A N 1
ATOM 1456 C CA . LEU A 1 185 ? -65.255 -7.742 91.708 1.00 76.06 185 LEU A CA 1
ATOM 1457 C C . LEU A 1 185 ? -66.733 -8.147 91.792 1.00 76.06 185 LEU A C 1
ATOM 1459 O O . LEU A 1 185 ? -67.394 -7.807 92.771 1.00 76.06 185 LEU A O 1
ATOM 1463 N N . LEU A 1 186 ? -67.243 -8.836 90.771 1.00 74.25 186 LEU A N 1
ATOM 1464 C CA . LEU A 1 186 ? -68.621 -9.327 90.698 1.00 74.25 186 LEU A CA 1
ATOM 1465 C C . LEU A 1 186 ? -68.799 -10.706 91.349 1.00 74.25 186 LEU A C 1
ATOM 1467 O O . LEU A 1 186 ? -69.927 -11.199 91.415 1.00 74.25 186 LEU A O 1
ATOM 1471 N N . SER A 1 187 ? -67.719 -11.341 91.816 1.00 69.50 187 SER A N 1
ATOM 1472 C CA . SER A 1 187 ? -67.812 -12.649 92.449 1.00 69.50 187 SER A CA 1
ATOM 1473 C C . SER A 1 187 ? -68.534 -12.533 93.802 1.00 69.50 187 SER A C 1
ATOM 1475 O O . SER A 1 187 ? -68.296 -11.582 94.558 1.00 69.50 187 SER A O 1
ATOM 1477 N N . PRO A 1 188 ? -69.412 -13.495 94.143 1.00 66.69 188 PRO A N 1
ATOM 1478 C CA . PRO A 1 188 ? -70.127 -13.500 95.420 1.00 66.69 188 PRO A CA 1
ATOM 1479 C C . PRO A 1 188 ? -69.188 -13.402 96.629 1.00 66.69 188 PRO A C 1
ATOM 1481 O O . PRO A 1 188 ? -69.498 -12.717 97.597 1.00 66.69 188 PRO A O 1
ATOM 1484 N N . GLU A 1 189 ? -68.004 -14.008 96.545 1.00 66.62 189 GLU A N 1
ATOM 1485 C CA . GLU A 1 189 ? -66.977 -13.976 97.593 1.00 66.62 189 GLU A CA 1
ATOM 1486 C C . GLU A 1 189 ? -66.456 -12.562 97.886 1.00 66.62 189 GLU A C 1
ATOM 1488 O O . GLU A 1 189 ? -66.224 -12.202 99.040 1.00 66.62 189 GLU A O 1
ATOM 1493 N N . SER A 1 190 ? -66.295 -11.727 96.858 1.00 63.31 190 SER A N 1
ATOM 1494 C CA . SER A 1 190 ? -65.835 -10.341 97.012 1.00 63.31 190 SER A CA 1
ATOM 1495 C C . SER A 1 190 ? -66.897 -9.440 97.627 1.00 63.31 190 SER A C 1
ATOM 1497 O O . SER A 1 190 ? -66.574 -8.505 98.362 1.00 63.31 190 SER A O 1
ATOM 1499 N N . VAL A 1 191 ? -68.168 -9.724 97.338 1.00 64.88 191 VAL A N 1
ATOM 1500 C CA . VAL A 1 191 ? -69.318 -9.055 97.956 1.00 64.88 191 VAL A CA 1
ATOM 1501 C C . VAL A 1 191 ? -69.409 -9.434 99.438 1.00 64.88 191 VAL A C 1
ATOM 1503 O O . VAL A 1 191 ? -69.542 -8.545 100.279 1.00 64.88 191 VAL A O 1
ATOM 1506 N N . LEU A 1 192 ? -69.212 -10.715 99.766 1.00 65.69 192 LEU A N 1
ATOM 1507 C CA . LEU A 1 192 ? -69.176 -11.218 101.142 1.00 65.69 192 LEU A CA 1
ATOM 1508 C C . LEU A 1 192 ? -68.008 -10.628 101.959 1.00 65.69 192 LEU A C 1
ATOM 1510 O O . LEU A 1 192 ? -68.200 -10.184 103.090 1.00 65.69 192 LEU A O 1
ATOM 1514 N N . LYS A 1 193 ? -66.807 -10.508 101.370 1.00 65.56 193 LYS A N 1
ATOM 1515 C CA . LYS A 1 193 ? -65.637 -9.862 102.009 1.00 65.56 193 LYS A CA 1
ATOM 1516 C C . LYS A 1 193 ? -65.802 -8.360 102.263 1.00 65.56 193 LYS A C 1
ATOM 1518 O O . LYS A 1 193 ? -65.095 -7.806 103.098 1.00 65.56 193 LYS A O 1
ATOM 1523 N N . ARG A 1 194 ? -66.710 -7.681 101.552 1.00 63.59 194 ARG A N 1
ATOM 1524 C CA . ARG A 1 194 ? -67.026 -6.254 101.761 1.00 63.59 194 ARG A CA 1
ATOM 1525 C C . ARG A 1 194 ? -68.052 -6.015 102.877 1.00 63.59 194 ARG A C 1
ATOM 1527 O O . ARG A 1 194 ? -68.449 -4.870 103.075 1.00 63.59 194 ARG A O 1
ATOM 1534 N N . GLY A 1 195 ? -68.456 -7.062 103.602 1.00 60.66 195 GLY A N 1
ATOM 1535 C CA . GLY A 1 195 ? -69.369 -6.969 104.744 1.00 60.66 195 GLY A CA 1
ATOM 1536 C C . GLY A 1 195 ? -70.851 -7.080 104.382 1.00 60.66 195 GLY A C 1
ATOM 1537 O O . GLY A 1 195 ? -71.701 -6.826 105.231 1.00 60.66 195 GLY A O 1
ATOM 1538 N N . TYR A 1 196 ? -71.175 -7.454 103.141 1.00 68.25 196 TYR A N 1
ATOM 1539 C CA . TYR A 1 196 ? -72.542 -7.799 102.757 1.00 68.25 196 TYR A CA 1
ATOM 1540 C C . TYR A 1 196 ? -72.806 -9.267 103.069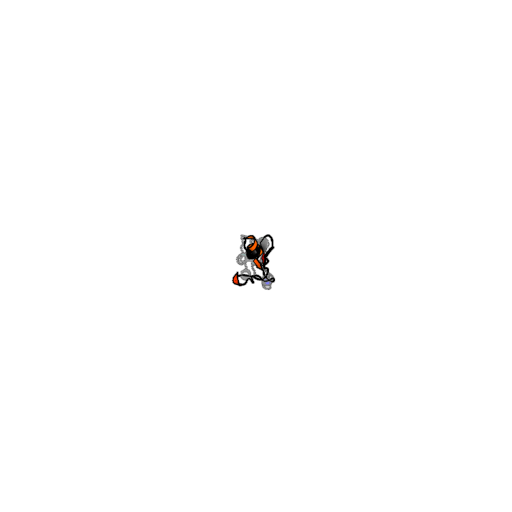 1.00 68.25 196 TYR A C 1
ATOM 1542 O O . TYR A 1 196 ? -71.939 -10.112 102.871 1.00 68.25 196 TYR A O 1
ATOM 1550 N N . THR A 1 197 ? -74.015 -9.579 103.515 1.00 70.38 197 THR A N 1
ATOM 1551 C CA . THR A 1 197 ? -74.439 -10.947 103.800 1.00 70.38 197 THR A CA 1
ATOM 1552 C C . THR A 1 197 ? -75.374 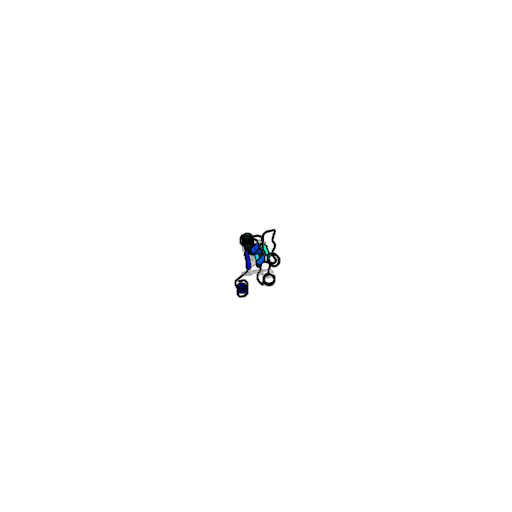-11.452 102.719 1.00 70.38 197 THR A C 1
ATOM 1554 O O . THR A 1 197 ? -76.183 -10.704 102.163 1.00 70.38 197 THR A O 1
ATOM 1557 N N . ILE A 1 198 ? -75.266 -12.738 102.403 1.00 75.25 198 ILE A N 1
ATOM 1558 C CA . ILE A 1 198 ? -76.188 -13.392 101.481 1.00 75.25 198 ILE A CA 1
ATOM 1559 C C . ILE A 1 198 ? -77.151 -14.238 102.306 1.00 75.25 198 ILE A C 1
ATOM 1561 O O . ILE A 1 198 ? -76.732 -15.150 103.010 1.00 75.25 198 ILE A O 1
ATOM 1565 N N . VAL A 1 199 ? -78.449 -13.956 102.200 1.00 72.00 199 VAL A N 1
ATOM 1566 C CA . VAL A 1 199 ? -79.490 -14.734 102.882 1.00 72.00 199 VAL A CA 1
ATOM 1567 C C . VAL A 1 199 ? -79.986 -15.841 101.952 1.00 72.00 199 VAL A C 1
ATOM 1569 O O . VAL A 1 199 ? -80.445 -15.576 100.834 1.00 72.00 199 VAL A O 1
ATOM 1572 N N . LYS A 1 200 ? -79.884 -17.090 102.408 1.00 75.56 200 LYS A N 1
ATOM 1573 C CA . LYS A 1 200 ? -80.413 -18.283 101.739 1.00 75.56 200 LYS A CA 1
ATOM 1574 C C . LYS A 1 200 ? -81.533 -18.901 102.575 1.00 75.56 200 LYS A C 1
ATOM 1576 O O . LYS A 1 200 ? -81.403 -19.032 103.785 1.00 75.56 200 LYS A O 1
ATOM 1581 N N . GLN A 1 201 ? -82.600 -19.341 101.918 1.00 71.75 201 GLN A N 1
ATOM 1582 C CA . GLN A 1 201 ? -83.672 -20.140 102.522 1.00 71.75 201 GLN A CA 1
ATOM 1583 C C . GLN A 1 201 ? -84.062 -21.232 101.523 1.00 71.75 201 GLN A C 1
ATOM 1585 O O . GLN A 1 201 ? -84.170 -20.946 100.328 1.00 71.75 201 GLN A O 1
ATOM 1590 N N . ASP A 1 202 ? -84.199 -22.483 101.969 1.00 62.28 202 ASP A N 1
ATOM 1591 C CA . ASP A 1 202 ? -84.498 -23.641 101.105 1.00 62.28 202 ASP A CA 1
ATOM 1592 C C . ASP A 1 202 ? -83.589 -23.717 99.848 1.00 62.28 202 ASP A C 1
ATOM 1594 O O . ASP A 1 202 ? -84.036 -23.975 98.727 1.00 62.28 202 ASP A O 1
ATOM 1598 N N . ASN A 1 203 ? -82.290 -23.436 100.024 1.00 66.50 203 ASN A N 1
ATOM 1599 C CA . ASN A 1 203 ? -81.262 -23.423 98.971 1.00 66.50 203 ASN A CA 1
ATOM 1600 C C . ASN A 1 203 ? -81.478 -22.385 97.837 1.00 66.50 203 ASN A C 1
ATOM 1602 O O . ASN A 1 203 ? -80.858 -22.478 96.774 1.00 66.50 203 ASN A O 1
ATOM 1606 N N . LYS A 1 204 ? -82.331 -21.371 98.053 1.00 73.19 204 LYS A N 1
ATOM 1607 C CA . LYS A 1 204 ? -82.569 -20.241 97.135 1.00 73.19 204 LYS A CA 1
ATOM 1608 C C . LYS A 1 204 ? -82.104 -18.916 97.745 1.00 73.19 204 LYS A C 1
ATOM 1610 O O . LYS A 1 204 ? -82.260 -18.678 98.939 1.00 73.19 204 LYS A O 1
ATOM 1615 N N . PHE A 1 205 ? -81.546 -18.035 96.911 1.00 75.50 205 PHE A N 1
ATOM 1616 C CA . PHE A 1 205 ? -81.087 -16.703 97.320 1.00 75.50 205 PHE A CA 1
ATOM 1617 C C . PHE A 1 205 ? -82.258 -15.729 97.464 1.00 75.50 205 PHE A C 1
ATOM 1619 O O . PHE A 1 205 ? -82.989 -15.492 96.497 1.00 75.50 205 PHE A O 1
ATOM 1626 N N . ILE A 1 206 ? -82.395 -15.114 98.637 1.00 70.44 206 ILE A N 1
ATOM 1627 C CA . ILE A 1 206 ? -83.444 -14.132 98.913 1.00 70.44 206 ILE A CA 1
ATOM 1628 C C . ILE A 1 206 ? -82.867 -12.720 98.783 1.00 70.44 206 ILE A C 1
ATOM 1630 O O . ILE A 1 206 ? -81.897 -12.366 99.442 1.00 70.44 206 ILE A O 1
ATOM 1634 N N . LYS A 1 207 ? -83.469 -11.899 97.913 1.00 68.88 207 LYS A N 1
ATOM 1635 C CA . LYS A 1 207 ? -83.000 -10.534 97.591 1.00 68.88 207 LYS A CA 1
ATOM 1636 C C . LYS A 1 207 ? -83.774 -9.416 98.302 1.00 68.88 207 LYS A C 1
ATOM 1638 O O . LYS A 1 207 ? -83.448 -8.249 98.121 1.00 68.88 207 LYS A O 1
ATOM 1643 N N . SER A 1 208 ? -84.828 -9.746 99.048 1.00 67.00 208 SER A N 1
ATOM 1644 C CA . SER A 1 208 ? -85.724 -8.770 99.677 1.00 67.00 208 SER A CA 1
ATOM 1645 C C . SER A 1 208 ? -86.309 -9.318 100.975 1.00 67.00 208 SER A C 1
ATOM 1647 O O . SER A 1 208 ? -86.721 -10.475 101.025 1.00 67.00 208 SER A O 1
ATOM 1649 N N . VAL A 1 209 ? -86.395 -8.469 102.002 1.00 65.12 209 VAL A N 1
ATOM 1650 C CA . VAL A 1 209 ? -86.887 -8.816 103.350 1.00 65.12 209 VAL A CA 1
ATOM 1651 C C . VAL A 1 209 ? -88.338 -9.318 103.327 1.00 65.12 209 VAL A C 1
ATOM 1653 O O . VAL A 1 209 ? -88.713 -10.157 104.136 1.00 65.12 209 VAL A O 1
ATOM 1656 N N . ALA A 1 210 ? -89.151 -8.861 102.370 1.00 67.12 210 ALA A N 1
ATOM 1657 C CA . ALA A 1 210 ? -90.554 -9.268 102.244 1.00 67.12 210 ALA A CA 1
ATOM 1658 C C . ALA A 1 210 ? -90.747 -10.718 101.759 1.00 67.12 210 ALA A C 1
ATOM 1660 O O . ALA A 1 210 ? -91.843 -11.254 101.876 1.00 67.12 210 ALA A O 1
ATOM 1661 N N . ALA A 1 211 ? -89.704 -11.339 101.198 1.00 65.25 211 ALA A N 1
ATOM 1662 C CA . ALA A 1 211 ? -89.748 -12.702 100.669 1.00 65.25 211 ALA A CA 1
ATOM 1663 C C . ALA A 1 211 ? -89.187 -13.750 101.649 1.00 65.25 211 ALA A C 1
ATOM 1665 O O . ALA A 1 211 ? -89.068 -14.914 101.277 1.00 65.25 211 ALA A O 1
ATOM 1666 N N . ILE A 1 212 ? -88.827 -13.337 102.871 1.00 69.88 212 ILE A N 1
ATOM 1667 C CA . ILE A 1 212 ? -88.386 -14.235 103.941 1.00 69.88 212 ILE A CA 1
ATOM 1668 C C . ILE A 1 212 ? -89.626 -14.827 104.610 1.00 69.88 212 ILE A C 1
ATOM 1670 O O . ILE A 1 212 ? -90.450 -14.095 105.165 1.00 69.88 212 ILE A O 1
ATOM 1674 N N . ASP A 1 213 ? -89.749 -16.151 104.567 1.00 68.75 213 ASP A N 1
ATOM 1675 C CA . ASP A 1 213 ? -90.772 -16.866 105.326 1.00 68.75 213 ASP A CA 1
ATOM 1676 C C . ASP A 1 213 ? -90.336 -16.914 106.796 1.00 68.75 213 ASP A C 1
ATOM 1678 O O . ASP A 1 213 ? -89.347 -17.564 107.134 1.00 68.75 213 ASP A O 1
ATOM 1682 N N . LYS A 1 214 ? -91.041 -16.175 107.660 1.00 64.25 214 LYS A N 1
ATOM 1683 C CA . LYS A 1 214 ? -90.670 -15.981 109.073 1.00 64.25 214 LYS A CA 1
ATOM 1684 C C . LYS A 1 214 ? -90.798 -17.246 109.928 1.00 64.25 214 LYS A C 1
ATOM 1686 O O . LYS A 1 214 ? -90.307 -17.238 111.048 1.00 64.25 214 LYS A O 1
ATOM 1691 N N . ASN A 1 215 ? -91.428 -18.301 109.410 1.00 60.41 215 ASN A N 1
ATOM 1692 C CA . ASN A 1 215 ? -91.671 -19.556 110.130 1.00 60.41 215 ASN A CA 1
ATOM 1693 C C . ASN A 1 215 ? -90.664 -20.668 109.781 1.00 60.41 215 ASN A C 1
ATOM 1695 O O . ASN A 1 215 ? -90.868 -21.825 110.147 1.00 60.41 215 ASN A O 1
ATOM 1699 N N . LYS A 1 216 ? -89.622 -20.353 109.008 1.00 67.00 216 LYS A N 1
ATOM 1700 C CA . LYS A 1 216 ? -88.613 -21.309 108.550 1.00 67.00 216 LYS A CA 1
ATOM 1701 C C . LYS A 1 216 ? -87.218 -20.774 108.839 1.00 67.00 216 LYS A C 1
ATOM 1703 O O . LYS A 1 216 ? -86.979 -19.573 108.708 1.00 67.00 216 LYS A O 1
ATOM 1708 N N . SER A 1 217 ? -86.291 -21.676 109.155 1.00 69.06 217 SER A N 1
ATOM 1709 C CA . SER A 1 217 ? -84.888 -21.311 109.326 1.00 69.06 217 SER A CA 1
ATOM 1710 C C . SER A 1 217 ? -84.319 -20.726 108.035 1.00 69.06 217 SER A C 1
ATOM 1712 O O . SER A 1 217 ? -84.708 -21.095 106.920 1.00 69.06 217 SER A O 1
ATOM 1714 N N . PHE A 1 218 ? -83.414 -19.768 108.180 1.00 75.06 218 PHE A N 1
ATOM 1715 C CA . PHE A 1 218 ? -82.677 -19.198 107.062 1.00 75.06 218 PHE A CA 1
ATOM 1716 C C . PHE A 1 218 ? -81.196 -19.116 107.414 1.00 75.06 218 PHE A C 1
ATOM 1718 O O . PHE A 1 218 ? -80.814 -18.887 108.562 1.00 75.06 218 PHE A O 1
ATOM 1725 N N . THR A 1 219 ? -80.350 -19.309 106.409 1.00 72.50 219 THR A N 1
ATOM 1726 C CA . THR A 1 219 ? -78.898 -19.281 106.560 1.00 72.50 219 THR A CA 1
ATOM 1727 C C . THR A 1 219 ? -78.378 -17.947 106.055 1.00 72.50 219 THR A C 1
ATOM 1729 O O . THR A 1 219 ? -78.593 -17.575 104.897 1.00 72.50 219 THR A O 1
ATOM 1732 N N . ILE A 1 220 ? -77.685 -17.221 106.922 1.00 73.75 220 ILE A N 1
ATOM 1733 C CA . ILE A 1 220 ? -76.950 -16.018 106.556 1.00 73.75 220 ILE A CA 1
ATOM 1734 C C . ILE A 1 220 ? -75.505 -16.435 106.288 1.00 73.75 220 ILE A C 1
ATOM 1736 O O . ILE A 1 220 ? -74.796 -16.870 107.191 1.00 73.75 220 ILE A O 1
ATOM 1740 N N . VAL A 1 221 ? -75.085 -16.300 105.036 1.00 72.75 221 VAL A N 1
ATOM 1741 C CA . VAL A 1 221 ? -73.714 -16.557 104.589 1.00 72.75 221 VAL A CA 1
ATOM 1742 C C . VAL A 1 221 ? -72.918 -15.265 104.751 1.00 72.75 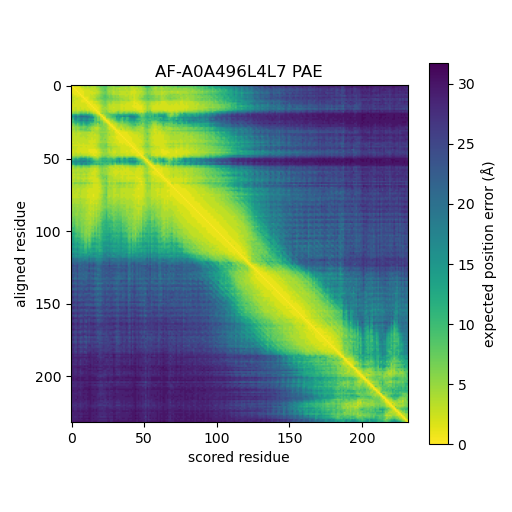221 VAL A C 1
ATOM 1744 O O . VAL A 1 221 ? -73.267 -14.243 104.143 1.00 72.75 221 VAL A O 1
ATOM 1747 N N . PHE A 1 222 ? -71.870 -15.310 105.571 1.00 69.56 222 PHE A N 1
ATOM 1748 C CA . PHE A 1 222 ? -70.881 -14.248 105.754 1.00 69.56 222 PHE A CA 1
ATOM 1749 C C . PHE A 1 222 ? -69.598 -14.573 104.970 1.00 69.56 222 PHE A C 1
ATOM 1751 O O . PHE A 1 222 ? -69.447 -15.644 104.387 1.00 69.56 222 PHE A O 1
ATOM 1758 N N . GLY A 1 223 ? -68.660 -13.624 104.909 1.00 64.38 223 GLY A N 1
ATOM 1759 C CA . GLY A 1 223 ? -67.373 -13.827 104.229 1.00 64.38 223 GLY A CA 1
ATOM 1760 C C . GLY A 1 223 ? -66.422 -14.805 104.926 1.00 64.38 223 GLY A C 1
ATOM 1761 O O . GLY A 1 223 ? -65.447 -15.227 104.308 1.00 64.38 223 GLY A O 1
ATOM 1762 N N . ASP A 1 224 ? -66.694 -15.148 106.182 1.00 67.31 224 ASP A N 1
ATOM 1763 C CA . ASP A 1 224 ? -65.868 -15.959 107.080 1.00 67.31 224 ASP A CA 1
ATOM 1764 C C . ASP A 1 224 ? -66.588 -17.203 107.640 1.00 67.31 224 ASP A C 1
ATOM 1766 O O . ASP A 1 224 ? -65.953 -18.023 108.305 1.00 67.31 224 ASP A O 1
ATOM 1770 N N . GLY A 1 225 ? -67.876 -17.394 107.335 1.00 69.19 225 GLY A N 1
ATOM 1771 C CA . GLY A 1 225 ? -68.657 -18.557 107.759 1.00 69.19 225 GLY A CA 1
ATOM 1772 C C . GLY A 1 225 ? -70.162 -18.390 107.539 1.00 69.19 225 GLY A C 1
ATOM 1773 O O . GLY A 1 225 ? -70.628 -17.332 107.123 1.00 69.19 225 GLY A O 1
ATOM 1774 N N . ASP A 1 226 ? -70.928 -19.433 107.850 1.00 74.19 226 ASP A N 1
ATOM 1775 C CA . ASP A 1 226 ? -72.386 -19.450 107.704 1.00 74.19 226 ASP A CA 1
ATOM 1776 C C . ASP A 1 226 ? -73.045 -19.538 109.085 1.00 74.19 226 ASP A C 1
ATOM 1778 O O . ASP A 1 226 ? -72.631 -20.339 109.925 1.00 74.19 226 ASP A O 1
ATOM 1782 N N . ILE A 1 227 ? -74.080 -18.728 109.321 1.00 74.38 227 ILE A N 1
ATOM 1783 C CA . ILE A 1 227 ? -74.895 -18.782 110.540 1.00 74.38 227 ILE A CA 1
ATOM 1784 C C . ILE A 1 227 ? -76.315 -19.180 110.156 1.00 74.38 227 ILE A C 1
ATOM 1786 O O . ILE A 1 227 ? -76.953 -18.537 109.321 1.00 74.38 227 ILE A O 1
ATOM 1790 N N . GLU A 1 228 ? -76.820 -20.233 110.787 1.00 73.19 228 GLU A N 1
ATOM 1791 C CA . GLU A 1 228 ? -78.204 -20.667 110.650 1.00 73.19 228 GLU A CA 1
ATOM 1792 C C . GLU A 1 228 ? -79.054 -20.020 111.748 1.00 73.19 228 GLU A C 1
ATOM 1794 O O . GLU A 1 228 ? -78.765 -20.156 112.937 1.00 73.19 228 GLU A O 1
ATOM 1799 N N . VAL A 1 229 ? -80.078 -19.267 111.345 1.00 69.56 229 VAL A N 1
ATOM 1800 C CA . VAL A 1 229 ? -81.014 -18.607 112.257 1.00 69.56 229 VAL A CA 1
ATOM 1801 C C . VAL A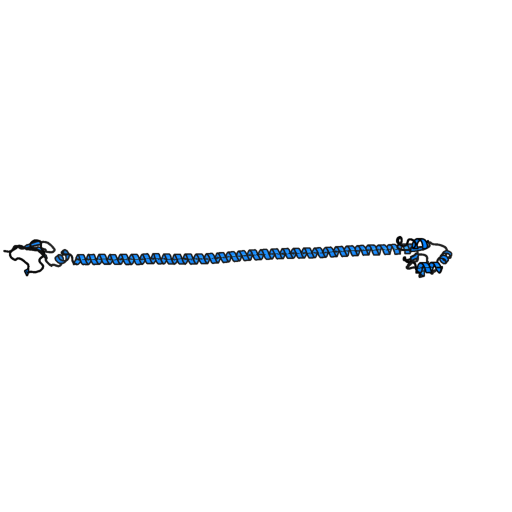 1 229 ? -82.316 -19.395 112.237 1.00 69.56 229 VAL A C 1
ATOM 1803 O O . VAL A 1 229 ? -83.008 -19.440 111.218 1.00 69.56 229 VAL A O 1
ATOM 1806 N N . ASN A 1 230 ? -82.641 -20.015 113.367 1.00 64.94 230 ASN A N 1
ATOM 1807 C CA . ASN A 1 230 ? -83.908 -20.707 113.572 1.00 64.94 230 ASN A CA 1
ATOM 1808 C C . ASN A 1 230 ? -84.945 -19.717 114.113 1.00 64.94 230 ASN A C 1
ATOM 1810 O O . ASN A 1 230 ? -84.633 -18.896 114.974 1.00 64.94 230 ASN A O 1
ATOM 1814 N N . SER A 1 231 ? -86.158 -19.764 113.568 1.00 57.41 231 SER A N 1
ATOM 1815 C CA . SER A 1 231 ? -87.287 -18.964 114.040 1.00 57.41 231 SER A CA 1
ATOM 1816 C C . SER A 1 231 ? -87.859 -19.581 115.319 1.00 57.41 231 SER A C 1
ATOM 1818 O O . SER A 1 231 ? -88.444 -20.663 115.238 1.00 57.41 231 SER A O 1
ATOM 1820 N N . ASP A 1 232 ? -87.697 -18.894 116.450 1.00 44.25 232 ASP A N 1
ATOM 1821 C CA . ASP A 1 232 ? -88.510 -19.082 117.663 1.00 44.25 232 ASP A CA 1
ATOM 1822 C C . ASP A 1 232 ? -89.720 -18.132 117.653 1.00 44.25 232 ASP A C 1
ATOM 1824 O O . ASP A 1 232 ? -89.560 -16.966 117.210 1.00 44.25 232 ASP A O 1
#

pLDDT: mean 85.0, std 11.7, range [44.25, 97.62]

Mean predicted aligned error: 16.81 Å

Solvent-accessible surface area (backbone atoms only — not comparable to full-atom values): 12943 Å² total; per-residue (Å²): 111,69,66,60,47,64,76,43,45,95,81,55,81,62,44,78,50,65,46,78,99,70,65,78,76,68,55,59,76,48,60,37,70,69,62,33,55,53,52,58,67,43,92,52,54,33,36,27,7,58,33,53,102,87,54,82,41,56,37,49,68,43,30,77,40,59,35,66,30,48,66,52,45,53,50,53,52,51,53,52,50,52,54,51,52,55,48,51,52,53,49,53,52,49,50,52,51,51,54,51,52,52,51,53,51,52,53,47,53,52,51,52,50,53,51,52,51,52,49,52,55,52,53,52,55,52,52,49,52,53,50,51,52,53,51,51,50,54,50,50,56,50,51,51,52,53,51,51,53,50,51,53,50,50,51,51,52,52,53,48,50,53,52,52,49,50,52,52,50,52,51,51,51,53,50,50,52,50,50,51,51,52,50,51,64,69,31,69,67,48,44,19,66,71,74,43,70,48,42,32,44,94,94,39,82,58,91,50,82,90,75,59,63,75,89,48,56,35,34,41,36,47,62,87,50,74,47,78,47,73,62,128

Nearest PDB structures (foldseek):
  8txr-assembly1_A  TM=3.274E-01  e=6.739E-09  Escherichia coli
  8txr-assembly1_C  TM=2.965E-01  e=1.214E-08  Escherichia coli
  8txr-assembly1_D  TM=6.094E-01  e=1.230E-04  Escherichia coli

Radius of gyration: 76.34 Å; Cα contacts (8 Å, |Δi|>4): 180; chains: 1; bounding box: 142×44×180 Å

Secondary structure (DSSP, 8-state):
-HHHHHTTGGG-S-EEEE--S--GGGGGGG--HHHHHHHHT-SS-EEEE---TT---HHHHHSSEE-SSHHHHHHHHHHHHHHHHHHHHHHHHHHHHHHHHHHHHHHHHHHHHHHHHHHHHHHHHHHHHHHHHHHHHHHHHHHHHHHHHHHHHHHHHHHHHHHHHHHHHHHHHHHHHHHHHHHHHHSHHHHHHTT--EEEETTEEE-SGGG--TTS-EEEE-SS-EEEE---